Protein AF-A0A8J2WDT4-F1 (afdb_monomer)

Secondary structure (DSSP, 8-state):
-PPP---S----TTTS--SSEEEEEEE-TTS-EEEEEEETT-BHHHHHHHHHHHHTTSTTGGG---GGGEEEEEE-TTS-EEEE--TTSBHHHH--GGGEEEEEEPP-S-HHHHHHHHHHHHHHTS-HHHHHH---HHHHHHHHHHHHHHHHHHHHHHH--HHHHHHHHS-----SSSSPPHHHHTTSBTTB-------TT-----

InterPro domains:
  IPR003113 Phosphatidylinositol 3-kinase, adaptor-binding domain [PF02192] (35-107)
  IPR003113 Phosphatidylinositol 3-kinase, adaptor-binding domain [PS51544] (18-107)
  IPR003113 Phosphatidylinositol 3-kinase, adaptor-binding domain [SM00143] (33-110)
  IPR029071 Ubiquitin-like domain superfamily [SSF54236] (112-202)

pLDDT: mean 85.76, std 13.96, range [36.12, 97.31]

Radius of gyration: 26.82 Å; Cα contacts (8 Å, |Δi|>4): 175; chains: 1; bounding box: 52×43×79 Å

Foldseek 3Di:
DPPDPPDVDCPVQVPPDPDQWDWAWEQEPQRDIDIDIGGQFDFLVNVLVVVLVVLVVDPPSVVDDDSLQKWKWAQAPQRDIDTDPPRRDGCNVGVGVNNYIYIDGDDPPDVVVSVVQVVVCVVVVHRPVVLVPPPDPVSVVVVVVVVVVVVVVVVCVVPDDPVVVVCVVPPDPDDPDPDDDPVVVVVDDVVDDDDDDDDPPPPPDD

Mean predicted aligned error: 10.74 Å

Organism: NCBI:txid151541

Nearest PDB structures (foldseek):
  4l2y-assembly1_A  TM=9.146E-01  e=1.618E-14  Homo sapiens
  5dxh-assembly1_A  TM=8.988E-01  e=3.468E-14  Homo sapiens
  8tgd-assembly2_C  TM=9.017E-01  e=4.764E-14  Homo sapiens
  5sxk-assembly1_A  TM=8.989E-01  e=1.697E-13  Homo sapiens
  3hhm-assembly1_A  TM=8.938E-01  e=4.994E-13  Homo sapiens

Structure (mmCIF, N/CA/C/O backbone):
data_AF-A0A8J2WDT4-F1
#
_entry.id   AF-A0A8J2WDT4-F1
#
loop_
_atom_site.group_PDB
_atom_site.id
_atom_site.type_symbol
_atom_site.label_atom_id
_atom_site.label_alt_id
_atom_site.label_comp_id
_atom_site.label_asym_id
_atom_site.label_entity_id
_atom_site.label_seq_id
_atom_site.pdbx_PDB_ins_code
_atom_site.Cartn_x
_atom_site.Cartn_y
_atom_site.Cartn_z
_atom_site.occupancy
_atom_site.B_iso_or_equiv
_atom_site.auth_seq_id
_atom_site.auth_comp_id
_atom_site.auth_asym_id
_atom_site.auth_atom_id
_atom_site.pdbx_PDB_model_num
ATOM 1 N N . MET A 1 1 ? 14.364 -20.455 -2.447 1.00 39.84 1 MET A N 1
ATOM 2 C CA . MET A 1 1 ? 12.891 -20.441 -2.351 1.00 39.84 1 MET A CA 1
ATOM 3 C C . MET A 1 1 ? 12.563 -20.524 -0.872 1.00 39.84 1 MET A C 1
ATOM 5 O O . MET A 1 1 ? 12.827 -21.558 -0.276 1.00 39.84 1 MET A O 1
ATOM 9 N N . VAL A 1 2 ? 12.176 -19.411 -0.245 1.00 36.94 2 VAL A N 1
ATOM 10 C CA . VAL A 1 2 ? 11.776 -19.430 1.172 1.00 36.94 2 VAL A CA 1
ATOM 11 C C . VAL A 1 2 ? 10.434 -20.165 1.230 1.00 36.94 2 VAL A C 1
ATOM 13 O O . VAL A 1 2 ? 9.550 -19.801 0.452 1.00 36.94 2 VAL A O 1
ATOM 16 N N . PRO A 1 3 ? 10.272 -21.218 2.049 1.00 40.56 3 PRO A N 1
ATOM 17 C CA . PRO A 1 3 ? 8.976 -21.859 2.201 1.00 40.56 3 PRO A CA 1
ATOM 18 C C . PRO A 1 3 ? 8.005 -20.820 2.757 1.00 40.56 3 PRO A C 1
ATOM 20 O O . PRO A 1 3 ? 8.312 -20.172 3.759 1.00 40.56 3 PRO A O 1
ATOM 23 N N . ALA A 1 4 ? 6.854 -20.646 2.106 1.00 46.06 4 ALA A N 1
ATOM 24 C CA . ALA A 1 4 ? 5.758 -19.911 2.718 1.00 46.06 4 ALA A CA 1
ATOM 25 C C . ALA A 1 4 ? 5.468 -20.566 4.082 1.00 46.06 4 ALA A C 1
ATOM 27 O O . ALA A 1 4 ? 5.414 -21.800 4.141 1.00 46.06 4 ALA A O 1
ATOM 28 N N . PRO A 1 5 ? 5.332 -19.797 5.175 1.00 46.16 5 PRO A N 1
ATOM 29 C CA . PRO A 1 5 ? 4.974 -20.366 6.463 1.00 46.16 5 PRO A CA 1
ATOM 30 C C . PRO A 1 5 ? 3.594 -21.010 6.323 1.00 46.16 5 PRO A C 1
ATOM 32 O O . PRO A 1 5 ? 2.571 -20.334 6.261 1.00 46.16 5 PRO A O 1
ATOM 35 N N . SER A 1 6 ? 3.570 -22.337 6.229 1.00 46.81 6 SER A N 1
ATOM 36 C CA . SER A 1 6 ? 2.353 -23.136 6.253 1.00 46.81 6 SER A CA 1
ATOM 37 C C . SER A 1 6 ? 1.843 -23.170 7.690 1.00 46.81 6 SER A C 1
ATOM 39 O O . SER A 1 6 ? 2.061 -24.137 8.419 1.00 46.81 6 SER A O 1
ATOM 41 N N . CYS A 1 7 ? 1.217 -22.074 8.118 1.00 43.75 7 CYS A N 1
ATOM 42 C CA . CYS A 1 7 ? 0.407 -22.062 9.325 1.00 43.75 7 CYS A CA 1
ATOM 43 C C . CYS A 1 7 ? -0.896 -22.824 9.022 1.00 43.75 7 CYS A C 1
ATOM 45 O O . CYS A 1 7 ? -1.640 -22.402 8.139 1.00 43.75 7 CYS A O 1
ATOM 47 N N . PRO A 1 8 ? -1.206 -23.922 9.736 1.00 46.22 8 PRO A N 1
ATOM 48 C CA . PRO A 1 8 ? -2.387 -24.758 9.484 1.00 46.22 8 PRO A CA 1
ATOM 49 C C . PRO A 1 8 ? -3.724 -24.095 9.867 1.00 46.22 8 PRO A C 1
ATOM 51 O O . PRO A 1 8 ? -4.773 -24.715 9.736 1.00 46.22 8 PRO A O 1
ATOM 54 N N . TYR A 1 9 ? -3.697 -22.834 10.301 1.00 46.28 9 TYR A N 1
ATOM 55 C CA . TYR A 1 9 ? -4.874 -22.021 10.583 1.00 46.28 9 TYR A CA 1
ATOM 56 C C . TYR A 1 9 ? -4.687 -20.641 9.955 1.00 46.28 9 TYR A C 1
ATOM 58 O O . TYR A 1 9 ? -4.463 -19.651 10.649 1.00 46.28 9 TYR A O 1
ATOM 66 N N . THR A 1 10 ? -4.768 -20.550 8.629 1.00 52.31 10 THR A N 1
ATOM 67 C CA . THR A 1 10 ? -5.114 -19.274 7.996 1.00 52.31 10 THR A CA 1
ATOM 68 C C . THR A 1 10 ? -6.593 -19.024 8.278 1.00 52.31 10 THR A C 1
ATOM 70 O O . THR A 1 10 ? -7.443 -19.262 7.421 1.00 52.31 10 THR A O 1
ATOM 73 N N . TRP A 1 11 ? -6.926 -18.602 9.504 1.00 54.06 11 TRP A N 1
ATOM 74 C CA . TRP A 1 11 ? -8.145 -17.824 9.705 1.00 54.06 11 TRP A CA 1
ATOM 75 C C . TRP A 1 11 ? -7.908 -16.513 8.968 1.00 54.06 11 TRP A C 1
ATOM 77 O O . TRP A 1 11 ? -7.408 -15.537 9.524 1.00 54.06 11 TRP A O 1
ATOM 87 N N . ASP A 1 12 ? -8.133 -16.542 7.661 1.00 65.25 12 ASP A N 1
ATOM 88 C CA . ASP A 1 12 ? -8.076 -15.347 6.857 1.00 65.25 12 ASP A CA 1
ATOM 89 C C . ASP A 1 12 ? -9.384 -14.617 7.140 1.00 65.25 12 ASP A C 1
ATOM 91 O O . ASP A 1 12 ? -10.436 -14.974 6.613 1.00 65.25 12 ASP A O 1
ATOM 95 N N . TYR A 1 13 ? -9.311 -13.667 8.075 1.00 72.38 13 TYR A N 1
ATOM 96 C CA . TYR A 1 13 ? -10.421 -12.824 8.529 1.00 72.38 13 TYR A CA 1
ATOM 97 C C . TYR A 1 13 ? -11.233 -12.260 7.354 1.00 72.38 13 TYR A C 1
ATOM 99 O O . TYR A 1 13 ? -12.442 -12.091 7.445 1.00 72.38 13 TYR A O 1
ATOM 107 N N . TRP A 1 14 ? -10.548 -12.026 6.236 1.00 79.25 14 TRP A N 1
ATOM 108 C CA . TRP A 1 14 ? -11.104 -11.502 5.003 1.00 79.25 14 TRP A CA 1
ATOM 109 C C . TRP A 1 14 ? -11.712 -12.597 4.107 1.00 79.25 14 TRP A C 1
ATOM 111 O O . TRP A 1 14 ? -12.608 -12.318 3.330 1.00 79.25 14 TRP A O 1
ATOM 121 N N . MET A 1 15 ? -11.295 -13.861 4.197 1.00 72.75 15 MET A N 1
ATOM 122 C CA . MET A 1 15 ? -11.858 -14.948 3.368 1.00 72.75 15 MET A CA 1
ATOM 123 C C . MET A 1 15 ? -12.953 -15.753 4.076 1.00 72.75 15 MET A C 1
ATOM 125 O O . MET A 1 15 ? -13.601 -16.587 3.444 1.00 72.75 15 MET A O 1
ATOM 129 N N . SER A 1 16 ? -13.142 -15.560 5.383 1.00 64.94 16 SER A N 1
ATOM 130 C CA . SER A 1 16 ? -14.102 -16.328 6.182 1.00 64.94 16 SER A CA 1
ATOM 131 C C . SER A 1 16 ? -15.527 -15.769 6.155 1.00 64.94 16 SER A C 1
ATOM 133 O O . SER A 1 16 ? -16.455 -16.467 6.569 1.00 64.94 16 SER A O 1
ATOM 135 N N . THR A 1 17 ? -15.734 -14.557 5.635 1.00 58.94 17 THR A N 1
ATOM 136 C CA . THR A 1 17 ? -17.053 -13.931 5.506 1.00 58.94 17 THR A CA 1
ATOM 137 C C . THR A 1 17 ? -17.569 -14.035 4.063 1.00 58.94 17 THR A C 1
ATOM 139 O O . THR A 1 17 ? -17.004 -13.434 3.155 1.00 58.94 17 THR A O 1
ATOM 142 N N . PRO A 1 18 ? -18.666 -14.773 3.799 1.00 59.03 18 PRO A N 1
ATOM 143 C CA . PRO A 1 18 ? -19.280 -14.843 2.469 1.00 59.03 18 PRO A CA 1
ATOM 144 C C . PRO A 1 18 ? -20.078 -13.575 2.100 1.00 59.03 18 PRO A C 1
ATOM 146 O O . PRO A 1 18 ? -20.831 -13.591 1.129 1.00 59.03 18 PRO A O 1
ATOM 149 N N . SER A 1 19 ? -19.980 -12.505 2.896 1.00 71.25 19 SER A N 1
ATOM 150 C CA . SER A 1 19 ? -20.735 -11.262 2.735 1.00 71.25 19 SER A CA 1
ATOM 151 C C . SER A 1 19 ? -19.894 -10.164 2.096 1.00 71.25 19 SER A C 1
ATOM 153 O O . SER A 1 19 ? -18.747 -9.956 2.484 1.00 71.25 19 SER A O 1
ATOM 155 N N . ASP A 1 20 ? -20.525 -9.351 1.245 1.00 84.50 20 ASP A N 1
ATOM 156 C CA . ASP A 1 20 ? -19.961 -8.111 0.677 1.00 84.50 20 ASP A CA 1
ATOM 157 C C . ASP A 1 20 ? -19.739 -6.995 1.719 1.00 84.50 20 ASP A C 1
ATOM 159 O O . ASP A 1 20 ? -19.444 -5.850 1.365 1.00 84.50 20 ASP A O 1
ATOM 163 N N . TYR A 1 21 ? -19.847 -7.333 3.007 1.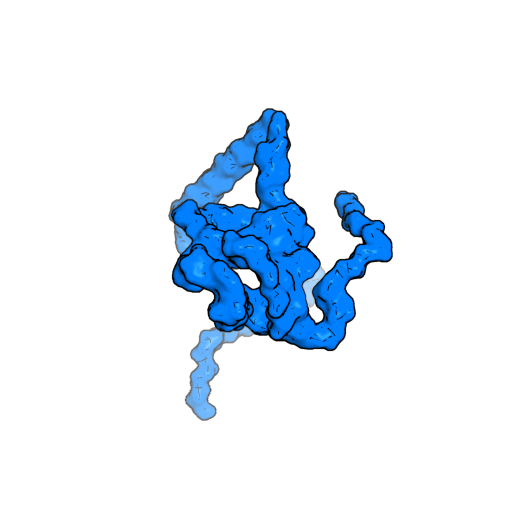00 89.12 21 TYR A N 1
ATOM 164 C CA . TYR A 1 21 ? -19.645 -6.467 4.163 1.00 89.12 21 TYR A CA 1
ATOM 165 C C . TYR A 1 21 ? -18.620 -7.062 5.129 1.00 89.12 21 TYR A C 1
ATOM 167 O O . TYR A 1 21 ? -18.490 -8.285 5.242 1.00 89.12 21 TYR A O 1
ATOM 175 N N . VAL A 1 22 ? -17.922 -6.178 5.836 1.00 90.06 22 VAL A N 1
ATOM 176 C CA . VAL A 1 22 ? -16.934 -6.491 6.866 1.00 90.06 22 VAL A CA 1
ATOM 177 C C . VAL A 1 22 ? -17.161 -5.598 8.083 1.00 90.06 22 VAL A C 1
ATOM 179 O O . VAL A 1 22 ? -17.499 -4.422 7.951 1.00 90.06 22 VAL A O 1
ATOM 182 N N . GLU A 1 23 ? -16.987 -6.163 9.273 1.00 91.69 23 GLU A N 1
ATOM 183 C CA . GLU A 1 23 ? -16.962 -5.398 10.516 1.00 91.69 23 GLU A CA 1
ATOM 184 C C . GLU A 1 23 ? -15.540 -4.873 10.739 1.00 91.69 23 GLU A C 1
ATOM 186 O O . GLU A 1 23 ? -14.577 -5.623 10.660 1.00 91.69 23 GLU A O 1
ATOM 191 N N . LEU A 1 24 ? -15.373 -3.583 10.991 1.00 94.00 24 LEU A N 1
ATOM 192 C CA . LEU A 1 24 ? -14.082 -2.984 11.297 1.00 94.00 24 LEU A CA 1
ATOM 193 C C . LEU A 1 24 ? -14.103 -2.469 12.725 1.00 94.00 24 LEU A C 1
ATOM 195 O O . LEU A 1 24 ? -15.045 -1.796 13.137 1.00 94.00 24 LEU A O 1
ATOM 199 N N . THR A 1 25 ? -13.040 -2.758 13.469 1.00 96.12 25 THR A N 1
ATOM 200 C CA . THR A 1 25 ? -12.800 -2.154 14.780 1.00 96.12 25 THR A CA 1
ATOM 201 C C . THR A 1 25 ? -11.883 -0.955 14.603 1.00 96.12 25 THR A C 1
ATOM 203 O O . THR A 1 25 ? -10.701 -1.108 14.307 1.00 96.12 25 THR A O 1
ATOM 206 N N . CYS A 1 26 ? -12.422 0.239 14.802 1.00 96.75 26 CYS A N 1
ATOM 207 C CA . CYS A 1 26 ? -11.716 1.504 14.677 1.00 96.75 26 CYS A CA 1
ATOM 208 C C . CYS A 1 26 ? -11.304 2.021 16.059 1.00 96.75 26 CYS A C 1
ATOM 210 O O . CYS A 1 26 ? -12.150 2.319 16.901 1.00 96.75 26 CYS A O 1
ATOM 212 N N . LEU A 1 27 ? -10.000 2.137 16.293 1.00 97.12 27 LEU A N 1
ATOM 213 C CA . LEU A 1 27 ? -9.406 2.700 17.501 1.00 97.12 27 LEU A CA 1
ATOM 214 C C . LEU A 1 27 ? -9.273 4.217 17.334 1.00 97.12 27 LEU A C 1
ATOM 216 O O . LEU A 1 27 ? -8.517 4.689 16.485 1.00 97.12 27 LEU A O 1
ATOM 220 N N . MET A 1 28 ? -10.016 4.978 18.133 1.00 96.25 28 MET A N 1
ATOM 221 C CA . MET A 1 28 ? -10.051 6.437 18.082 1.00 96.25 28 MET A CA 1
ATOM 222 C C . MET A 1 28 ? -8.919 7.061 18.921 1.00 96.25 28 MET A C 1
ATOM 224 O O . MET A 1 28 ? -8.503 6.476 19.927 1.00 96.25 28 MET A O 1
ATOM 228 N N . PRO A 1 29 ? -8.473 8.294 18.605 1.00 94.69 29 PRO A N 1
ATOM 229 C CA . PRO A 1 29 ? -7.394 8.976 19.332 1.00 94.69 29 PRO A CA 1
ATOM 230 C C . PRO A 1 29 ? -7.729 9.249 20.805 1.00 94.69 29 PRO A C 1
ATOM 232 O O . PRO A 1 29 ? -6.851 9.309 21.661 1.00 94.69 29 PRO A O 1
ATOM 235 N N . ASN A 1 30 ? -9.018 9.376 21.127 1.00 94.56 30 ASN A N 1
ATOM 236 C CA . ASN A 1 30 ? -9.526 9.582 22.485 1.00 94.56 30 ASN A CA 1
ATOM 237 C C . ASN A 1 30 ? -9.664 8.273 23.295 1.00 94.56 30 ASN A C 1
ATOM 239 O O . ASN A 1 30 ? -10.356 8.255 24.311 1.00 94.56 30 ASN A O 1
ATOM 243 N N . SER A 1 31 ? -9.000 7.188 22.868 1.00 92.31 31 SER A N 1
ATOM 244 C CA . SER A 1 31 ? -8.999 5.863 23.518 1.00 92.31 31 SER A CA 1
ATOM 245 C C . SER A 1 31 ? -10.349 5.131 23.526 1.00 92.31 31 SER A C 1
ATOM 247 O O . SER A 1 31 ? -10.538 4.184 24.290 1.00 92.31 31 SER A O 1
ATOM 249 N N . ILE A 1 32 ? -11.287 5.539 22.670 1.00 94.75 32 ILE A N 1
ATOM 250 C CA . ILE A 1 32 ? -12.542 4.820 22.421 1.00 94.75 32 ILE A CA 1
ATOM 251 C C . ILE A 1 32 ? -12.348 3.903 21.215 1.00 94.75 32 ILE A C 1
ATOM 253 O O . ILE A 1 32 ? -11.689 4.281 20.253 1.00 94.75 32 ILE A O 1
ATOM 257 N N . TYR A 1 33 ? -12.925 2.705 21.238 1.00 94.94 33 TYR A N 1
ATOM 258 C CA . TYR A 1 33 ? -13.031 1.874 20.040 1.00 94.94 33 TYR A CA 1
ATOM 259 C C . TYR A 1 33 ? -14.476 1.869 19.542 1.00 94.94 33 TYR A C 1
ATOM 261 O O . TYR A 1 33 ? -15.414 1.850 20.339 1.00 94.94 33 TYR A O 1
ATOM 269 N N . LEU A 1 34 ? -14.648 1.894 18.225 1.00 96.00 34 LEU A N 1
ATOM 270 C CA . LEU A 1 34 ? -15.942 1.859 17.551 1.00 96.00 34 LEU A CA 1
ATOM 271 C C . LEU A 1 34 ? -15.947 0.710 16.552 1.00 96.00 34 LEU A C 1
ATOM 273 O O . LEU A 1 34 ? -14.957 0.497 15.859 1.00 96.00 34 LEU A O 1
ATOM 277 N N . ALA A 1 35 ? -17.053 -0.021 16.480 1.00 94.56 35 ALA A N 1
ATOM 278 C CA . ALA A 1 35 ? -17.266 -1.027 15.450 1.00 94.56 35 ALA A CA 1
ATOM 279 C C . ALA A 1 35 ? -18.138 -0.431 14.337 1.00 94.56 35 ALA A C 1
ATOM 281 O O . ALA A 1 35 ? -19.198 0.127 14.629 1.00 94.56 35 ALA A O 1
ATOM 282 N N . VAL A 1 36 ? -17.698 -0.545 13.084 1.00 94.44 36 VAL A N 1
ATOM 283 C CA . VAL A 1 36 ? -18.444 -0.121 11.885 1.00 94.44 36 VAL A CA 1
ATOM 284 C C . VAL A 1 36 ? -18.588 -1.293 10.931 1.00 94.44 36 VAL A C 1
ATOM 286 O O . VAL A 1 36 ? -17.649 -2.058 10.750 1.00 94.44 36 VAL A O 1
ATOM 289 N N . THR A 1 37 ? -19.762 -1.466 10.327 1.00 93.56 37 THR A N 1
ATOM 290 C CA . THR A 1 37 ? -19.989 -2.532 9.339 1.00 93.56 37 THR A CA 1
ATOM 291 C C . THR A 1 37 ? -20.103 -1.907 7.963 1.00 93.56 37 THR A C 1
ATOM 293 O O . THR A 1 37 ? -21.101 -1.264 7.657 1.00 93.56 37 THR A O 1
ATOM 296 N N . VAL A 1 38 ? -19.092 -2.117 7.126 1.00 93.50 38 VAL A N 1
ATOM 297 C CA . VAL A 1 38 ? -18.941 -1.413 5.845 1.00 93.50 38 VAL A CA 1
ATOM 298 C C . VAL A 1 38 ? -18.828 -2.394 4.692 1.00 93.50 38 VAL A C 1
ATOM 300 O O . VAL A 1 38 ? -18.485 -3.561 4.888 1.00 93.50 38 VAL A O 1
ATOM 303 N N . SER A 1 39 ? -19.135 -1.942 3.476 1.00 93.12 39 SER A N 1
ATOM 304 C CA . SER A 1 39 ? -18.946 -2.777 2.293 1.00 93.12 39 SER A CA 1
ATOM 305 C C . SER A 1 39 ? -17.458 -2.927 1.974 1.00 93.12 39 SER A C 1
ATOM 307 O O . SER A 1 39 ? -16.648 -2.041 2.236 1.00 93.12 39 SER A O 1
ATOM 309 N N . TRP A 1 40 ? -17.091 -4.034 1.337 1.00 90.31 40 TRP A N 1
ATOM 310 C CA . TRP A 1 40 ? -15.738 -4.252 0.824 1.00 90.31 40 TRP A CA 1
ATOM 311 C C . TRP A 1 40 ? -15.288 -3.191 -0.186 1.00 90.31 40 TRP A C 1
ATOM 313 O O . TRP A 1 40 ? -14.092 -2.903 -0.291 1.00 90.31 40 TRP A O 1
ATOM 323 N N . ASP A 1 41 ? -16.236 -2.633 -0.939 1.00 93.06 41 ASP A N 1
ATOM 324 C CA . ASP A 1 41 ? -15.970 -1.611 -1.949 1.00 93.06 41 ASP A CA 1
ATOM 325 C C . ASP A 1 41 ? -16.090 -0.176 -1.411 1.00 93.06 41 ASP A C 1
ATOM 327 O O . ASP A 1 41 ? -15.811 0.760 -2.162 1.00 93.06 41 ASP A O 1
ATOM 331 N N . SER A 1 42 ? -16.443 0.002 -0.131 1.00 95.12 42 SER A N 1
ATOM 332 C CA . SER A 1 42 ? -16.432 1.308 0.534 1.00 95.12 42 SER A CA 1
ATOM 333 C C . SER A 1 42 ? -15.024 1.900 0.526 1.00 95.12 42 SER A C 1
ATOM 335 O O . SER A 1 42 ? -14.030 1.195 0.751 1.00 95.12 42 SER A O 1
ATOM 337 N N . THR A 1 43 ? -14.939 3.199 0.256 1.00 97.12 43 THR A N 1
ATOM 338 C CA . THR A 1 43 ? -13.683 3.941 0.361 1.00 97.12 43 THR A CA 1
ATOM 339 C C . THR A 1 43 ? -13.373 4.236 1.823 1.00 97.12 43 THR A C 1
ATOM 341 O O . THR A 1 43 ? -14.261 4.239 2.675 1.00 97.12 43 THR A O 1
ATOM 344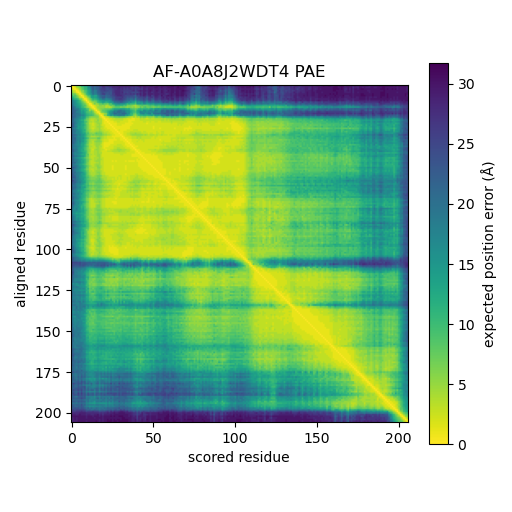 N N . LEU A 1 44 ? -12.106 4.494 2.136 1.00 96.00 44 LEU A N 1
ATOM 345 C CA . LEU A 1 44 ? -11.727 4.936 3.475 1.00 96.00 44 LEU A CA 1
ATOM 346 C C . LEU A 1 44 ? -12.389 6.260 3.851 1.00 96.00 44 LEU A C 1
ATOM 348 O O . LEU A 1 44 ? -12.696 6.444 5.024 1.00 96.00 44 LEU A O 1
ATOM 352 N N . GLN A 1 45 ? -12.660 7.136 2.881 1.00 96.56 45 GLN A N 1
ATOM 353 C CA . GLN A 1 45 ? -13.441 8.346 3.118 1.00 96.56 45 GLN A CA 1
ATOM 354 C C . GLN A 1 45 ? -14.834 8.007 3.673 1.00 96.56 45 GLN A C 1
ATOM 356 O O . GLN A 1 45 ? -15.197 8.516 4.731 1.00 96.56 45 GLN A O 1
ATOM 361 N N . ASP A 1 46 ? -15.563 7.091 3.024 1.00 96.44 46 ASP A N 1
ATOM 362 C CA . ASP A 1 46 ? -16.902 6.672 3.471 1.00 96.44 46 ASP A CA 1
ATOM 363 C C . ASP A 1 46 ? -16.856 6.102 4.901 1.00 96.44 46 ASP A C 1
ATOM 365 O O . ASP A 1 46 ? -17.663 6.458 5.759 1.00 96.44 46 ASP A O 1
ATOM 369 N N . VAL A 1 47 ? -15.860 5.248 5.182 1.00 96.25 47 VAL A N 1
ATOM 370 C CA . VAL A 1 47 ? -15.642 4.660 6.517 1.00 96.25 47 VAL A CA 1
ATOM 371 C C . VAL A 1 47 ? -15.377 5.749 7.558 1.00 96.25 47 VAL A C 1
ATOM 373 O O . VAL A 1 47 ? -15.839 5.654 8.695 1.00 96.25 47 VAL A O 1
ATOM 376 N N . LYS A 1 48 ? -14.614 6.782 7.194 1.00 95.94 48 LYS A N 1
ATOM 377 C CA . LYS A 1 48 ? -14.252 7.888 8.084 1.00 95.94 48 LYS A CA 1
ATOM 378 C C . LYS A 1 48 ? -15.455 8.765 8.410 1.00 95.94 48 LYS A C 1
ATOM 380 O O . LYS A 1 48 ? -15.642 9.112 9.572 1.00 95.94 48 LYS A O 1
ATOM 385 N N . GLU A 1 49 ? -16.278 9.081 7.416 1.00 96.38 49 GLU A N 1
ATOM 386 C CA . GLU A 1 49 ? -17.517 9.840 7.606 1.00 96.38 49 GLU A CA 1
ATOM 387 C C . GLU A 1 49 ? -18.457 9.106 8.578 1.00 96.38 49 GLU A C 1
ATOM 389 O O . GLU A 1 49 ? -18.876 9.680 9.587 1.00 96.38 49 GLU A O 1
ATOM 394 N N . GLU A 1 50 ? -18.679 7.803 8.368 1.00 96.12 50 GLU A N 1
ATOM 395 C CA . GLU A 1 50 ? -19.487 6.973 9.273 1.00 96.12 50 GLU A CA 1
ATOM 396 C C . GLU A 1 50 ? -18.901 6.923 10.695 1.00 96.12 50 GLU A C 1
ATOM 398 O O . GLU A 1 50 ? -19.622 7.013 11.697 1.00 96.12 50 GLU A O 1
ATOM 403 N N . LEU A 1 51 ? -17.575 6.826 10.806 1.00 96.00 51 LEU A N 1
ATOM 404 C CA . LEU A 1 51 ? -16.879 6.793 12.085 1.00 96.00 51 LEU A CA 1
ATOM 405 C C . LEU A 1 51 ? -17.045 8.102 12.870 1.00 96.00 51 LEU A C 1
ATOM 407 O O . LEU A 1 51 ? -17.247 8.056 14.086 1.00 96.00 51 LEU A O 1
ATOM 411 N N . TRP A 1 52 ? -16.996 9.258 12.200 1.00 96.25 52 TRP A N 1
ATOM 412 C CA . TRP A 1 52 ? -17.205 10.563 12.836 1.00 96.25 52 TRP A CA 1
ATOM 413 C C . TRP A 1 52 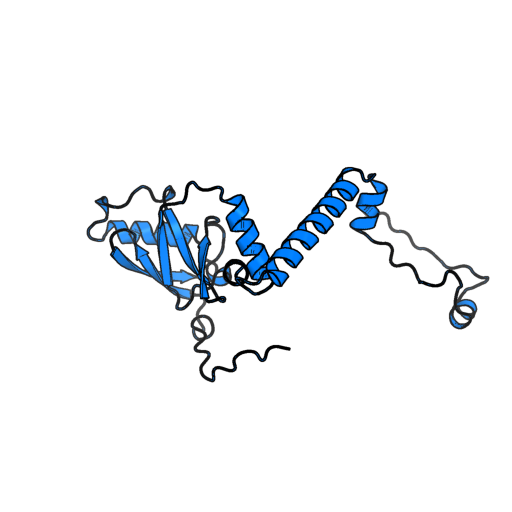? -18.656 10.765 13.283 1.00 96.25 52 TRP A C 1
ATOM 415 O O . TRP A 1 52 ? -18.887 11.255 14.394 1.00 96.25 52 TRP A O 1
ATOM 425 N N . ASP A 1 53 ? -19.624 10.311 12.486 1.00 96.06 53 ASP A N 1
ATOM 426 C CA . ASP A 1 53 ? -21.046 10.325 12.849 1.00 96.06 53 ASP A CA 1
ATO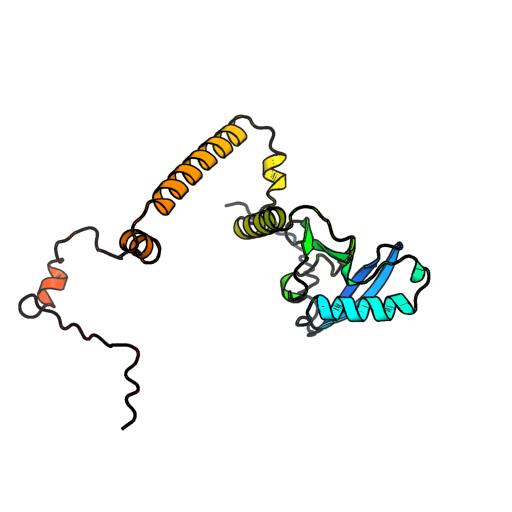M 427 C C . ASP A 1 53 ? -21.348 9.459 14.083 1.00 96.06 53 ASP A C 1
ATOM 429 O O . ASP A 1 53 ? -22.195 9.801 14.920 1.00 96.06 53 ASP A O 1
ATOM 433 N N . LEU A 1 54 ? -20.660 8.321 14.221 1.00 95.38 54 LEU A N 1
ATOM 434 C CA . LEU A 1 54 ? -20.750 7.469 15.406 1.00 95.38 54 LEU A CA 1
ATOM 435 C C . LEU A 1 54 ? -20.021 8.077 16.600 1.00 95.38 54 LEU A C 1
ATOM 437 O O . LEU A 1 54 ? -20.579 8.092 17.698 1.00 95.38 54 LEU A O 1
ATOM 441 N N . ALA A 1 55 ? -18.817 8.614 16.400 1.00 95.38 55 ALA A N 1
ATOM 442 C CA . ALA A 1 55 ? -18.030 9.247 17.452 1.00 95.38 55 ALA A CA 1
ATOM 443 C C . ALA A 1 55 ? -18.765 10.441 18.079 1.00 95.38 55 ALA A C 1
ATOM 445 O O . ALA A 1 55 ? -18.693 10.621 19.293 1.00 95.38 55 ALA A O 1
ATOM 446 N N . GLY A 1 56 ? -19.548 11.195 17.297 1.00 94.75 56 GLY A N 1
ATOM 447 C CA . GLY A 1 56 ? -20.379 12.300 17.792 1.00 94.75 56 GLY A CA 1
ATOM 448 C C . GLY A 1 56 ? -21.424 11.893 18.840 1.00 94.75 56 GLY A C 1
ATOM 449 O O . GLY A 1 56 ? -21.893 12.730 19.609 1.00 94.75 56 GLY A O 1
ATOM 450 N N . LYS A 1 57 ? -21.773 10.602 18.908 1.00 95.31 57 LYS A N 1
ATOM 451 C CA . LYS A 1 57 ? -22.720 10.032 19.884 1.00 95.31 57 LYS A CA 1
ATOM 452 C C . LYS A 1 57 ? -22.019 9.443 21.111 1.00 95.31 57 LYS A C 1
ATOM 454 O O . LYS A 1 57 ? -22.691 8.921 22.000 1.00 95.31 57 LYS A O 1
ATOM 459 N N . GLN A 1 58 ? -20.690 9.488 21.151 1.00 94.88 58 GLN A N 1
ATOM 460 C CA . GLN A 1 58 ? -19.872 8.835 22.166 1.00 94.88 58 GLN A CA 1
ATOM 461 C C . GLN A 1 58 ? -19.274 9.852 23.144 1.00 94.88 58 GLN A C 1
ATOM 463 O O . GLN A 1 58 ? -19.148 11.041 22.831 1.00 94.88 58 GLN A O 1
ATOM 468 N N . PRO A 1 59 ? -18.892 9.409 24.356 1.00 94.50 59 PRO A N 1
ATOM 469 C CA . PRO A 1 59 ? -18.144 10.244 25.286 1.00 94.50 59 PRO A CA 1
ATOM 470 C C . PRO A 1 59 ? -16.853 10.781 24.656 1.00 94.50 59 PRO A C 1
ATOM 472 O O . PRO A 1 59 ? -16.340 10.229 23.690 1.00 94.50 59 PRO A O 1
ATOM 475 N N . LEU A 1 60 ? -16.294 11.851 25.226 1.00 93.44 60 LEU A N 1
ATOM 476 C CA . LEU A 1 60 ? -14.982 12.389 24.829 1.00 93.44 60 LEU A CA 1
ATOM 477 C C . LEU A 1 60 ? -14.871 12.817 23.349 1.00 93.44 60 LEU A C 1
ATOM 479 O O . LEU A 1 60 ? -13.760 13.027 22.864 1.00 93.44 60 LEU A O 1
ATOM 483 N N . PHE A 1 61 ? -15.987 12.995 22.632 1.00 94.06 61 PHE A N 1
ATOM 484 C CA . PHE A 1 61 ? -15.971 13.500 21.254 1.00 94.06 61 PHE A CA 1
ATOM 485 C C . PHE A 1 61 ? -15.323 14.885 21.151 1.00 94.06 61 PHE A C 1
ATOM 487 O O . PHE A 1 61 ? -14.538 15.134 20.247 1.00 94.06 61 PHE A O 1
ATOM 494 N N . GLY A 1 62 ? -15.564 15.762 22.133 1.00 93.38 62 GLY A N 1
ATOM 495 C CA . GLY A 1 62 ? -14.963 17.100 22.181 1.00 93.38 62 GLY A CA 1
ATOM 496 C C . GLY A 1 62 ? -13.435 17.128 22.346 1.00 93.38 62 GLY A C 1
ATOM 497 O O . GLY A 1 62 ? -12.860 18.210 22.327 1.00 93.38 62 GLY A O 1
ATOM 498 N N . MET A 1 63 ? -12.781 15.973 22.529 1.00 93.50 63 MET A N 1
ATOM 499 C CA . MET A 1 63 ? -11.317 15.853 22.506 1.00 93.50 63 MET A CA 1
ATOM 500 C C . MET A 1 63 ? -10.758 15.605 21.098 1.00 93.50 63 MET A C 1
ATOM 502 O O . MET A 1 63 ? -9.546 15.671 20.920 1.00 93.50 63 MET A O 1
ATOM 506 N N . LEU A 1 64 ? -11.608 15.287 20.117 1.00 94.00 64 LEU A N 1
ATOM 507 C CA . LEU A 1 64 ? -11.196 15.069 18.735 1.00 94.00 64 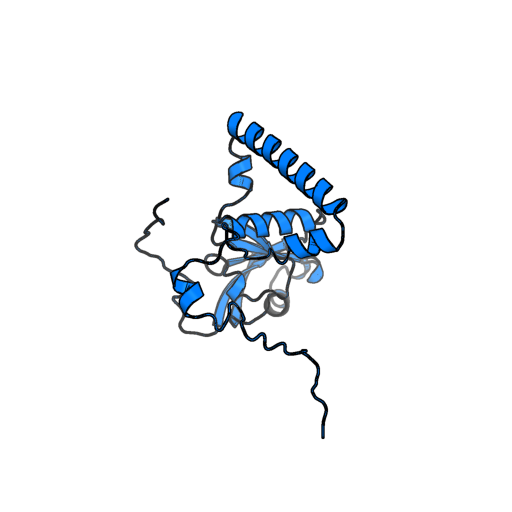LEU A CA 1
ATOM 508 C C . LEU A 1 64 ? -11.083 16.407 17.993 1.00 94.00 64 LEU A C 1
ATOM 510 O O . LEU A 1 64 ? -11.905 17.308 18.168 1.00 94.00 64 LEU A O 1
ATOM 514 N N . HIS A 1 65 ? -10.071 16.520 17.138 1.00 92.81 65 HIS A N 1
ATOM 515 C CA . HIS A 1 65 ? -9.929 17.600 16.167 1.00 92.81 65 HIS A CA 1
ATOM 516 C C . HIS A 1 65 ? -10.834 17.373 14.942 1.00 92.81 65 HIS A C 1
ATOM 518 O O . HIS A 1 65 ? -11.615 16.419 14.878 1.00 92.81 65 HIS A O 1
ATOM 524 N N . GLU A 1 66 ? -10.741 18.261 13.950 1.00 93.12 66 GLU A N 1
ATOM 525 C CA . GLU A 1 66 ? -11.443 18.076 12.679 1.00 93.12 66 GLU A CA 1
ATOM 526 C C . GLU A 1 66 ? -11.051 16.756 12.003 1.00 93.12 66 GLU A C 1
ATOM 528 O O . GLU A 1 66 ? -9.896 16.332 12.050 1.00 93.12 66 GLU A O 1
ATOM 533 N N . MET A 1 67 ? -12.011 16.133 11.313 1.00 93.38 67 MET A N 1
ATOM 534 C CA . MET A 1 67 ? -11.822 14.858 10.611 1.00 93.38 67 MET A CA 1
ATOM 535 C C . MET A 1 67 ? -10.638 14.874 9.636 1.00 93.38 67 MET A C 1
ATOM 537 O O . MET A 1 67 ? -9.916 13.887 9.510 1.00 93.38 67 MET A O 1
ATOM 541 N N . SER A 1 68 ? -10.406 16.004 8.972 1.00 91.38 68 SER A N 1
ATOM 542 C CA . SER A 1 68 ? -9.310 16.224 8.020 1.00 91.38 68 SER A CA 1
ATOM 543 C C . SER A 1 68 ? -7.910 16.147 8.648 1.00 91.38 68 SER A C 1
ATOM 545 O O . SER A 1 68 ? -6.933 15.909 7.935 1.00 91.38 68 SER A O 1
ATOM 547 N N . GLY A 1 69 ? -7.805 16.334 9.969 1.00 91.56 69 GLY A N 1
ATOM 548 C CA . GLY A 1 69 ? -6.552 16.309 10.724 1.00 91.56 69 GLY A CA 1
ATOM 549 C C . GLY A 1 69 ? -6.048 14.909 11.074 1.00 91.56 69 GLY A C 1
ATOM 550 O O . GLY A 1 69 ? -4.973 14.782 11.657 1.00 91.56 69 GLY A O 1
ATOM 551 N N . TYR A 1 70 ? -6.794 13.863 10.722 1.00 94.44 70 TYR A N 1
ATOM 552 C CA . TYR A 1 70 ? -6.456 12.481 11.046 1.00 94.44 70 TYR A CA 1
ATOM 553 C C . TYR A 1 70 ? -6.262 11.622 9.800 1.00 94.44 70 TYR A C 1
ATOM 555 O O . TYR A 1 70 ? -6.802 11.929 8.740 1.00 94.44 70 TYR A O 1
ATOM 563 N N . VAL A 1 71 ? -5.552 10.508 9.940 1.00 94.00 71 VAL A N 1
ATOM 564 C CA . VAL A 1 71 ? -5.386 9.473 8.909 1.00 94.00 71 VAL A CA 1
ATOM 565 C C . VAL A 1 71 ? -5.593 8.086 9.510 1.00 94.00 71 VAL A C 1
ATOM 567 O O . VAL A 1 71 ? -5.545 7.908 10.732 1.00 94.00 71 VAL A O 1
ATOM 570 N N . PHE A 1 72 ? -5.830 7.098 8.649 1.00 95.44 72 PHE A N 1
ATOM 571 C CA . PHE A 1 72 ? -5.885 5.703 9.069 1.00 95.44 72 PHE A CA 1
ATOM 572 C C . PHE A 1 72 ? -4.478 5.116 9.172 1.00 95.44 72 PHE A C 1
ATOM 574 O O . PHE A 1 72 ? -3.652 5.288 8.279 1.00 95.44 72 PHE A O 1
ATOM 581 N N . GLN A 1 73 ? -4.241 4.347 10.225 1.00 94.88 73 GLN A N 1
ATOM 582 C CA . GLN A 1 73 ? -3.105 3.455 10.380 1.00 94.88 73 GLN A CA 1
ATOM 583 C C . GLN A 1 73 ? -3.616 2.039 10.644 1.00 94.88 73 GLN A C 1
ATOM 585 O O . GLN A 1 73 ? -4.585 1.839 11.375 1.00 94.88 73 GLN A O 1
ATOM 590 N N . PHE A 1 74 ? -2.964 1.036 10.071 1.00 94.50 74 PHE A N 1
ATOM 591 C CA . PHE A 1 74 ? -3.270 -0.364 10.350 1.00 94.50 74 PHE A CA 1
ATOM 592 C C . PHE A 1 74 ? -2.037 -1.244 10.238 1.00 94.50 74 PHE A C 1
ATOM 594 O O . PHE A 1 74 ? -1.004 -0.838 9.716 1.00 94.50 74 PHE A O 1
ATOM 601 N N . ILE A 1 75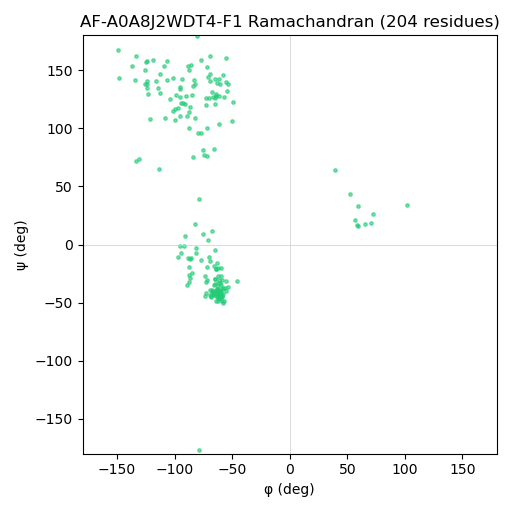 ? -2.149 -2.478 10.721 1.00 92.00 75 ILE A N 1
ATOM 602 C CA . ILE A 1 75 ? -1.121 -3.492 10.503 1.00 92.00 75 ILE A CA 1
ATOM 603 C C . ILE A 1 75 ? -1.400 -4.180 9.170 1.00 92.00 75 ILE A C 1
ATOM 605 O O . ILE A 1 75 ? -2.460 -4.785 8.994 1.00 92.00 75 ILE A O 1
ATOM 609 N N . ASN A 1 76 ? -0.463 -4.069 8.230 1.00 88.44 76 ASN A N 1
ATOM 610 C CA . ASN A 1 76 ? -0.583 -4.665 6.902 1.00 88.44 76 ASN A CA 1
ATOM 611 C C . ASN A 1 76 ? -0.237 -6.169 6.898 1.00 88.44 76 ASN A C 1
ATOM 613 O O . ASN A 1 76 ? 0.150 -6.755 7.912 1.00 88.44 76 ASN A O 1
ATOM 617 N N . SER A 1 77 ? -0.334 -6.806 5.727 1.00 84.19 77 SER A N 1
ATOM 618 C CA . SER A 1 77 ? -0.017 -8.232 5.537 1.00 84.19 77 SER A CA 1
ATOM 619 C C . SER A 1 77 ? 1.452 -8.598 5.805 1.00 84.19 77 SER A C 1
ATOM 621 O O . SER A 1 77 ? 1.761 -9.774 5.991 1.00 84.19 77 SER A O 1
ATOM 623 N N . LEU A 1 78 ? 2.349 -7.607 5.864 1.00 84.06 78 LEU A N 1
ATOM 624 C CA . LEU A 1 78 ? 3.760 -7.768 6.226 1.00 84.06 78 LEU A CA 1
ATOM 625 C C . LEU A 1 78 ? 4.007 -7.589 7.736 1.00 84.06 78 LEU A C 1
ATOM 627 O O . LEU A 1 78 ? 5.159 -7.571 8.162 1.00 84.06 78 LEU A O 1
ATOM 631 N N . ALA A 1 79 ? 2.950 -7.465 8.548 1.00 85.81 79 ALA A N 1
ATOM 632 C CA . ALA A 1 79 ? 3.017 -7.214 9.989 1.00 85.81 79 ALA A CA 1
ATOM 633 C C . ALA A 1 79 ? 3.739 -5.901 10.362 1.00 85.81 79 ALA A C 1
ATOM 635 O O . ALA A 1 79 ? 4.385 -5.804 11.409 1.00 85.81 79 ALA A O 1
ATOM 636 N N . VAL A 1 80 ? 3.620 -4.880 9.509 1.00 85.75 80 VAL A N 1
ATOM 637 C CA . VAL A 1 80 ? 4.181 -3.539 9.721 1.00 85.75 80 VAL A CA 1
ATOM 638 C C . VAL A 1 80 ? 3.035 -2.523 9.826 1.00 85.75 80 VAL A C 1
ATOM 640 O O . VAL A 1 80 ? 2.057 -2.655 9.085 1.00 85.75 80 VAL A O 1
ATOM 643 N N . PRO A 1 81 ? 3.120 -1.522 10.726 1.00 89.31 81 PRO A N 1
ATOM 644 C CA . PRO A 1 81 ? 2.180 -0.408 10.729 1.00 89.31 81 PRO A CA 1
ATOM 645 C C . PRO A 1 81 ? 2.323 0.411 9.443 1.00 89.31 81 PRO A C 1
ATOM 647 O O . PRO A 1 81 ? 3.416 0.860 9.096 1.00 89.31 81 PRO A O 1
ATOM 650 N N . GLU A 1 82 ? 1.213 0.592 8.744 1.00 89.69 82 GLU A N 1
ATOM 651 C CA . GLU A 1 82 ? 1.112 1.350 7.505 1.00 89.69 82 GLU A CA 1
ATOM 652 C C . GLU A 1 82 ? 0.068 2.450 7.673 1.00 89.69 82 GLU A C 1
ATOM 654 O O . GLU A 1 82 ? -1.046 2.198 8.133 1.00 89.69 82 GLU A O 1
ATOM 659 N N . GLU A 1 83 ? 0.453 3.671 7.312 1.00 91.50 83 GLU A N 1
ATOM 660 C CA . GLU A 1 83 ? -0.420 4.841 7.300 1.00 91.50 83 GLU A CA 1
ATOM 661 C C . GLU A 1 83 ? -0.977 5.041 5.894 1.00 91.50 83 GLU A C 1
ATOM 663 O O . GLU A 1 83 ? -0.246 4.947 4.902 1.00 91.50 83 GLU A O 1
ATOM 668 N N . VAL A 1 84 ? -2.275 5.319 5.803 1.00 90.25 84 VAL A N 1
ATOM 669 C CA . VAL A 1 84 ? -2.962 5.560 4.538 1.00 90.25 84 VAL A CA 1
ATOM 670 C C . VAL A 1 84 ? -3.591 6.941 4.546 1.00 90.25 84 VAL A C 1
ATOM 672 O O . VAL A 1 84 ? -4.595 7.194 5.207 1.00 90.25 84 VAL A O 1
ATOM 675 N N . ASP A 1 85 ? -2.962 7.810 3.759 1.00 87.25 85 ASP A N 1
ATOM 676 C CA . ASP A 1 85 ? -3.393 9.184 3.501 1.00 87.25 85 ASP A CA 1
ATOM 677 C C . ASP A 1 85 ? -4.375 9.279 2.318 1.00 87.25 85 ASP A C 1
ATOM 679 O O . ASP A 1 85 ? -5.201 10.184 2.258 1.00 87.25 85 ASP A O 1
ATOM 683 N N . ASP A 1 86 ? -4.302 8.332 1.374 1.00 88.69 86 ASP A N 1
ATOM 684 C CA . ASP A 1 86 ? -5.222 8.264 0.234 1.00 88.69 86 ASP A CA 1
ATOM 685 C C . ASP A 1 86 ? -6.556 7.637 0.649 1.00 88.69 86 ASP A C 1
ATOM 687 O O . ASP A 1 86 ? -6.720 6.413 0.667 1.00 88.69 86 ASP A O 1
ATOM 691 N N . GLU A 1 87 ? -7.518 8.500 0.965 1.00 91.31 87 GLU A N 1
ATOM 692 C CA . GLU A 1 87 ? -8.857 8.107 1.406 1.00 91.31 87 GLU A CA 1
ATOM 693 C C . GLU A 1 87 ? -9.712 7.471 0.291 1.00 91.31 87 GLU A C 1
ATOM 695 O O . GLU A 1 87 ? -10.736 6.858 0.587 1.00 91.31 87 GLU A O 1
ATOM 700 N N . ASN A 1 88 ? -9.278 7.525 -0.978 1.00 93.88 88 ASN A N 1
ATOM 701 C CA . ASN A 1 88 ? -9.975 6.861 -2.089 1.00 93.88 88 ASN A CA 1
ATOM 702 C C . ASN A 1 88 ? -9.721 5.348 -2.135 1.00 93.88 88 ASN A C 1
ATOM 704 O O . ASN A 1 88 ? -10.400 4.630 -2.878 1.00 93.88 88 ASN A O 1
ATOM 708 N N . LYS A 1 89 ? -8.730 4.848 -1.385 1.00 93.88 89 LYS A N 1
ATOM 709 C CA . LYS A 1 89 ? -8.475 3.408 -1.295 1.00 93.88 89 LYS A CA 1
ATOM 710 C C . LYS A 1 89 ? -9.685 2.698 -0.704 1.00 93.88 89 LYS A C 1
ATOM 712 O O . LYS A 1 89 ? -10.327 3.199 0.218 1.00 93.88 89 LYS A O 1
ATOM 717 N N . ARG A 1 90 ? -9.976 1.504 -1.218 1.00 95.12 90 ARG A N 1
ATOM 718 C CA . ARG A 1 90 ? -11.077 0.680 -0.716 1.00 95.12 90 ARG A CA 1
ATOM 719 C C . ARG A 1 90 ? -10.617 -0.208 0.425 1.00 95.12 90 ARG A C 1
ATOM 721 O O . ARG A 1 90 ? -9.462 -0.639 0.472 1.00 95.12 90 ARG A O 1
ATOM 728 N N . VAL A 1 91 ? -11.555 -0.578 1.290 1.00 93.12 91 VAL A N 1
ATOM 729 C CA . VAL A 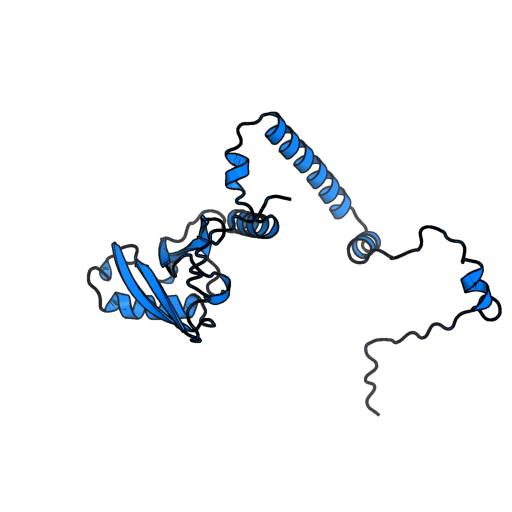1 91 ? -11.304 -1.502 2.408 1.00 93.12 91 VAL A CA 1
ATOM 730 C C . VAL A 1 91 ? -10.716 -2.833 1.914 1.00 93.12 91 VAL A C 1
ATOM 732 O O . VAL A 1 91 ? -9.754 -3.349 2.490 1.00 93.12 91 VAL A O 1
ATOM 735 N N . ARG A 1 92 ? -11.213 -3.356 0.784 1.00 90.25 92 ARG A N 1
ATOM 736 C CA . ARG A 1 92 ? -10.709 -4.598 0.169 1.00 90.25 92 ARG A CA 1
ATOM 737 C C . ARG A 1 92 ? -9.264 -4.551 -0.322 1.00 90.25 92 ARG A C 1
ATOM 739 O O . ARG A 1 92 ? -8.693 -5.623 -0.550 1.00 90.25 92 ARG A O 1
ATOM 746 N N . ASP A 1 93 ? -8.721 -3.358 -0.557 1.00 90.62 93 ASP A N 1
ATOM 747 C CA . ASP A 1 93 ? -7.368 -3.169 -1.083 1.00 90.62 93 ASP A CA 1
ATOM 748 C C . ASP A 1 93 ? -6.347 -3.128 0.055 1.00 90.62 93 ASP A C 1
ATOM 750 O O . ASP A 1 93 ? -5.226 -3.604 -0.105 1.00 90.62 93 ASP A O 1
ATOM 754 N N . ILE A 1 94 ? -6.747 -2.604 1.218 1.00 90.69 94 ILE A N 1
ATOM 755 C CA . ILE A 1 94 ? -5.869 -2.478 2.385 1.00 90.69 94 ILE A CA 1
ATOM 756 C C . ILE A 1 94 ? -5.892 -3.707 3.304 1.00 90.69 94 ILE A C 1
ATOM 758 O O . ILE A 1 94 ? -4.854 -4.060 3.857 1.00 90.69 94 ILE A O 1
ATOM 762 N N . ARG A 1 95 ? -7.053 -4.368 3.451 1.00 90.38 95 ARG A N 1
ATOM 763 C CA . ARG A 1 95 ? -7.273 -5.571 4.281 1.00 90.38 95 ARG A CA 1
ATOM 764 C C . ARG A 1 95 ? -6.524 -5.543 5.623 1.00 90.38 95 ARG A C 1
ATOM 766 O O . ARG A 1 95 ? -5.640 -6.379 5.844 1.00 90.38 95 ARG A O 1
ATOM 773 N N . PRO A 1 96 ? -6.849 -4.598 6.524 1.00 91.00 96 PRO A N 1
ATOM 774 C CA . PRO A 1 96 ? -6.186 -4.495 7.814 1.00 91.00 96 PRO A CA 1
ATOM 775 C C . PRO A 1 96 ? -6.220 -5.826 8.565 1.00 91.00 96 PRO A C 1
ATOM 777 O O . PRO A 1 96 ? -7.229 -6.537 8.573 1.00 91.00 96 PRO A O 1
ATOM 780 N N . VAL A 1 97 ? -5.110 -6.191 9.201 1.00 88.88 97 VAL A N 1
ATOM 781 C CA . VAL A 1 97 ? -5.038 -7.427 9.984 1.00 88.88 97 VAL A CA 1
ATOM 782 C C . VAL A 1 97 ? -6.124 -7.406 11.071 1.00 88.88 97 VAL A C 1
ATOM 784 O O . VAL A 1 97 ? -6.258 -6.437 11.815 1.00 88.88 97 VAL A O 1
ATOM 787 N N . PHE A 1 98 ? -6.935 -8.470 11.119 1.00 87.94 98 PHE A N 1
ATOM 788 C CA . PHE A 1 98 ? -8.115 -8.616 11.991 1.00 87.94 98 PHE A CA 1
ATOM 789 C C . PHE A 1 98 ? -9.215 -7.547 11.836 1.00 87.94 98 PHE A C 1
ATOM 791 O O . PHE A 1 98 ? -10.043 -7.413 12.732 1.00 87.94 98 PHE A O 1
ATOM 798 N N . GLY A 1 99 ? -9.238 -6.779 10.741 1.00 90.81 99 GLY A N 1
ATOM 799 C CA . GLY A 1 99 ? -10.229 -5.709 10.569 1.00 90.81 99 GLY A CA 1
ATOM 800 C C . GLY A 1 99 ? -10.004 -4.518 11.506 1.00 90.81 99 GLY A C 1
ATOM 801 O O . GLY A 1 99 ? -10.928 -3.745 11.744 1.00 90.81 99 GLY A O 1
ATOM 802 N N . VAL A 1 100 ? -8.800 -4.369 12.069 1.00 94.19 100 VAL A N 1
ATOM 803 C CA . VAL A 1 100 ? -8.493 -3.298 13.025 1.00 94.19 100 VAL A CA 1
ATOM 804 C C . VAL A 1 100 ? -7.876 -2.102 12.309 1.00 94.19 100 VAL A C 1
ATOM 806 O O . VAL A 1 100 ? -6.819 -2.207 11.686 1.00 94.19 100 VAL A O 1
ATOM 809 N N . LEU A 1 101 ? -8.523 -0.951 12.449 1.00 95.69 101 LEU A N 1
ATOM 810 C CA . LEU A 1 101 ? -8.043 0.347 11.996 1.00 95.69 101 LEU A CA 1
ATOM 811 C C . LEU A 1 101 ? -7.753 1.229 13.206 1.00 95.69 101 LEU A C 1
ATOM 813 O O . LEU A 1 101 ? -8.441 1.157 14.219 1.00 95.69 101 LEU A O 1
ATOM 817 N N . MET A 1 102 ? -6.758 2.095 13.101 1.00 96.50 102 MET A N 1
ATOM 818 C CA . MET A 1 102 ? -6.445 3.096 14.109 1.00 96.50 102 MET A CA 1
ATOM 819 C C . MET A 1 102 ? -6.456 4.475 13.471 1.00 96.50 102 MET A C 1
ATOM 821 O O . MET A 1 102 ? -5.909 4.673 12.392 1.00 96.50 102 MET A O 1
ATOM 825 N N . ILE A 1 103 ? -7.090 5.427 14.138 1.00 96.12 103 ILE A N 1
ATOM 826 C CA . ILE A 1 103 ? -7.096 6.826 13.738 1.00 96.12 103 ILE A CA 1
ATOM 827 C C . ILE A 1 103 ? -5.942 7.515 14.456 1.00 96.12 103 ILE A C 1
ATOM 829 O O . ILE A 1 103 ? -5.879 7.511 15.686 1.00 96.12 103 ILE A O 1
ATOM 833 N N . ILE A 1 104 ? -5.038 8.113 13.687 1.00 94.75 104 ILE A N 1
ATOM 834 C CA . ILE A 1 104 ? -3.886 8.855 14.204 1.00 94.75 104 ILE A CA 1
ATOM 835 C C . ILE A 1 104 ? -3.869 10.267 13.631 1.00 94.75 104 ILE A C 1
ATOM 837 O O . ILE A 1 104 ? -4.468 10.524 12.585 1.00 94.75 104 ILE A O 1
ATOM 841 N N . GLU A 1 105 ? -3.203 11.195 14.313 1.00 92.19 105 GLU A N 1
ATOM 842 C CA . GLU A 1 105 ? -2.990 12.538 13.773 1.00 92.19 105 GLU A CA 1
ATOM 843 C C . GLU A 1 105 ? -2.146 12.470 12.502 1.00 92.19 105 GLU A C 1
ATOM 845 O O . GLU A 1 105 ? -1.181 11.708 12.408 1.00 92.19 105 GLU A O 1
ATOM 850 N N . ARG A 1 106 ? -2.525 13.273 11.512 1.00 87.88 106 ARG A N 1
ATOM 851 C CA . ARG A 1 106 ? -1.828 13.340 10.234 1.00 87.88 106 ARG A CA 1
ATOM 852 C C . ARG A 1 106 ? -0.421 13.894 10.442 1.00 87.88 106 ARG A C 1
ATOM 854 O O . ARG A 1 106 ? -0.256 15.021 10.908 1.00 87.88 106 ARG A O 1
ATOM 861 N N . SER A 1 107 ? 0.591 13.113 10.069 1.00 79.88 107 SER A N 1
ATOM 862 C CA . SER A 1 107 ? 1.982 13.565 10.115 1.00 79.88 107 SER A CA 1
ATOM 863 C C . SER A 1 107 ? 2.222 14.726 9.139 1.00 79.88 107 SER A C 1
ATOM 865 O O . SER A 1 107 ? 1.690 14.750 8.030 1.00 79.88 107 SER A O 1
ATOM 867 N N . ILE A 1 108 ? 3.047 15.692 9.557 1.00 69.44 108 ILE A N 1
ATOM 868 C CA . ILE A 1 108 ? 3.509 16.822 8.728 1.00 69.44 108 ILE A CA 1
ATOM 869 C C . ILE A 1 108 ? 4.768 16.424 7.926 1.00 69.44 108 ILE A C 1
ATOM 871 O O . ILE A 1 108 ? 5.185 17.137 7.010 1.00 69.44 108 ILE A O 1
ATOM 875 N N . GLU A 1 109 ? 5.397 15.289 8.252 1.00 63.38 109 GLU A N 1
ATOM 876 C CA . GLU A 1 109 ? 6.602 14.821 7.565 1.00 63.38 109 GLU A CA 1
ATOM 877 C C . GLU A 1 109 ? 6.290 14.373 6.130 1.00 63.38 109 GLU A C 1
ATOM 879 O O . GLU A 1 109 ? 5.240 13.803 5.846 1.00 63.38 109 GLU A O 1
ATOM 884 N N . GLY A 1 110 ? 7.204 14.693 5.207 1.00 59.62 110 GLY A N 1
ATOM 885 C CA . GLY A 1 110 ? 6.984 14.646 3.761 1.00 59.62 110 GLY A CA 1
ATOM 886 C C . GLY A 1 110 ? 6.389 13.315 3.271 1.00 59.62 110 GLY A C 1
ATOM 887 O O . GLY A 1 110 ? 7.139 12.345 3.132 1.00 59.62 110 GLY A O 1
ATOM 888 N N . PRO A 1 111 ? 5.094 13.268 2.894 1.00 63.53 111 PRO A N 1
ATOM 889 C CA . PRO A 1 111 ? 4.387 12.015 2.603 1.00 63.53 111 PRO A CA 1
ATOM 890 C C . PRO A 1 111 ? 4.989 11.242 1.420 1.00 63.53 111 PRO A C 1
ATOM 892 O O . PRO A 1 111 ? 4.799 10.034 1.292 1.00 63.53 111 PRO A O 1
ATOM 895 N N . GLY A 1 112 ? 5.753 11.919 0.555 1.00 72.94 112 GLY A N 1
ATOM 896 C CA . GLY A 1 112 ? 6.330 11.337 -0.654 1.00 72.94 112 GLY A CA 1
ATOM 897 C C . GLY A 1 112 ? 7.362 10.232 -0.408 1.00 72.94 112 GLY A C 1
ATOM 898 O O . GLY A 1 112 ? 7.335 9.224 -1.113 1.00 72.94 112 GLY A O 1
ATOM 899 N N . GLU A 1 113 ? 8.259 10.384 0.573 1.00 78.12 113 GLU A N 1
ATOM 900 C CA . GLU A 1 113 ? 9.285 9.361 0.838 1.00 78.12 113 GLU A CA 1
ATOM 901 C C . GLU A 1 113 ? 8.668 8.122 1.493 1.00 78.12 113 GLU A C 1
ATOM 903 O O . GLU A 1 113 ? 8.961 6.992 1.097 1.00 78.12 113 GLU A O 1
ATOM 908 N N . GLN A 1 114 ? 7.753 8.327 2.441 1.00 79.56 114 GLN A N 1
ATOM 909 C CA . GLN A 1 114 ? 7.070 7.241 3.135 1.00 79.56 114 GLN A CA 1
ATOM 910 C C . GLN A 1 114 ? 6.171 6.440 2.182 1.00 79.56 114 GLN A C 1
ATOM 912 O O . GLN A 1 114 ? 6.255 5.214 2.165 1.00 79.56 114 GLN A O 1
ATOM 917 N N . LEU A 1 115 ? 5.411 7.107 1.302 1.00 82.81 115 LEU A N 1
ATOM 918 C CA . LEU A 1 115 ? 4.629 6.445 0.247 1.00 82.81 115 LEU A CA 1
ATOM 919 C C . LEU A 1 115 ? 5.507 5.623 -0.700 1.00 82.81 115 LEU A C 1
ATOM 921 O O . LEU A 1 115 ? 5.181 4.475 -1.012 1.00 82.81 115 LEU A O 1
ATOM 925 N N . LEU A 1 116 ? 6.635 6.184 -1.146 1.00 87.19 116 LEU A N 1
ATOM 926 C CA . LEU A 1 116 ? 7.567 5.468 -2.014 1.00 87.19 116 LEU A CA 1
ATOM 927 C C . LEU A 1 116 ? 8.125 4.221 -1.314 1.00 87.19 116 LEU A C 1
ATOM 929 O O . LEU A 1 116 ? 8.156 3.144 -1.910 1.00 87.19 116 LEU A O 1
ATOM 933 N N . ASN A 1 117 ? 8.515 4.348 -0.047 1.00 88.00 117 ASN A N 1
ATOM 934 C CA . ASN A 1 117 ? 9.023 3.243 0.761 1.00 88.00 117 ASN A CA 1
ATOM 935 C C . ASN A 1 117 ? 7.975 2.139 0.962 1.00 88.00 117 ASN A C 1
ATOM 937 O O . ASN A 1 117 ? 8.312 0.953 0.871 1.00 88.00 117 ASN A O 1
ATOM 941 N N . THR A 1 118 ? 6.708 2.503 1.163 1.00 86.12 118 THR A N 1
ATOM 942 C CA . THR A 1 118 ? 5.587 1.555 1.224 1.00 86.12 118 THR A CA 1
ATOM 943 C C . THR A 1 118 ? 5.413 0.816 -0.102 1.00 86.12 118 THR A C 1
ATOM 945 O O . THR A 1 118 ? 5.398 -0.414 -0.118 1.00 86.12 118 THR A O 1
ATOM 948 N N . HIS A 1 119 ? 5.389 1.529 -1.234 1.00 88.88 119 HIS A N 1
ATOM 949 C CA . HIS A 1 119 ? 5.270 0.906 -2.558 1.00 88.88 119 HIS A CA 1
ATOM 950 C C . HIS A 1 119 ? 6.435 -0.044 -2.865 1.00 88.88 119 HIS A C 1
ATOM 952 O O . HIS A 1 119 ? 6.221 -1.146 -3.370 1.00 88.88 119 HIS A O 1
ATOM 958 N N . ILE A 1 120 ? 7.669 0.348 -2.532 1.00 91.31 120 ILE A N 1
ATOM 959 C CA . ILE A 1 120 ? 8.841 -0.525 -2.674 1.00 91.31 120 ILE A CA 1
ATOM 960 C C . ILE A 1 120 ? 8.691 -1.766 -1.783 1.00 91.31 120 ILE A C 1
ATOM 962 O O . ILE A 1 120 ? 8.958 -2.878 -2.241 1.00 91.31 120 ILE A O 1
ATOM 966 N N . SER A 1 121 ? 8.237 -1.596 -0.536 1.00 89.38 121 SER A N 1
ATOM 967 C CA . SER A 1 121 ? 8.047 -2.707 0.405 1.00 89.38 121 SER A CA 1
ATOM 968 C C . SER A 1 121 ? 7.031 -3.723 -0.114 1.00 89.38 121 SER A C 1
ATOM 970 O O . SER A 1 121 ? 7.291 -4.925 -0.073 1.00 89.38 121 SER A O 1
ATOM 972 N N . HIS A 1 122 ? 5.905 -3.255 -0.663 1.00 87.75 122 HIS A N 1
ATOM 973 C CA . HIS A 1 122 ? 4.896 -4.116 -1.287 1.00 87.75 122 HIS A CA 1
ATOM 974 C C . HIS A 1 122 ? 5.443 -4.835 -2.526 1.00 87.75 122 HIS A C 1
ATOM 976 O O . HIS A 1 122 ? 5.230 -6.035 -2.669 1.00 87.75 122 HIS A O 1
ATOM 982 N N . LEU A 1 123 ? 6.197 -4.141 -3.389 1.00 92.00 123 LEU A N 1
ATOM 983 C CA . LEU A 1 123 ? 6.799 -4.737 -4.592 1.00 92.00 123 LEU A CA 1
ATOM 984 C C . LEU A 1 123 ? 7.817 -5.839 -4.270 1.00 92.00 123 LEU A C 1
ATOM 986 O O . LEU A 1 123 ? 7.899 -6.831 -4.992 1.00 92.00 123 LEU A O 1
ATOM 990 N N . ILE A 1 124 ? 8.608 -5.663 -3.210 1.00 90.75 124 ILE A N 1
ATOM 991 C CA . ILE A 1 124 ? 9.633 -6.630 -2.786 1.00 90.75 124 ILE A CA 1
ATOM 992 C C . ILE A 1 124 ? 9.041 -7.700 -1.847 1.00 90.75 124 ILE A C 1
ATOM 994 O O . ILE A 1 124 ? 9.624 -8.773 -1.688 1.00 90.75 124 ILE A O 1
ATOM 998 N N . GLY A 1 125 ? 7.883 -7.431 -1.236 1.00 86.50 125 GLY A N 1
ATOM 999 C CA . GLY A 1 125 ? 7.244 -8.295 -0.241 1.00 86.50 125 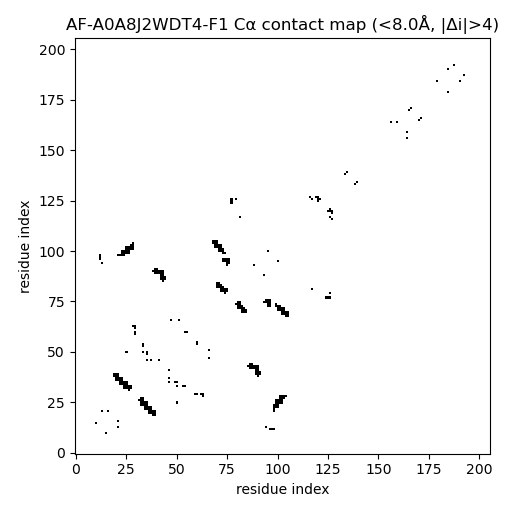GLY A CA 1
ATOM 1000 C C . GLY A 1 125 ? 7.963 -8.299 1.112 1.00 86.50 125 GLY A C 1
ATOM 1001 O O . GLY A 1 125 ? 7.918 -9.302 1.823 1.00 86.50 125 GLY A O 1
ATOM 1002 N N . LYS A 1 126 ? 8.674 -7.215 1.448 1.00 86.88 126 LYS A N 1
ATOM 1003 C CA . LYS A 1 126 ? 9.429 -7.055 2.702 1.00 86.88 126 LYS A CA 1
ATOM 1004 C C . LYS A 1 126 ? 9.464 -5.608 3.161 1.00 86.88 126 LYS A C 1
ATOM 1006 O O . LYS A 1 126 ? 9.632 -4.713 2.337 1.00 86.88 126 LYS A O 1
ATOM 1011 N N . GLY A 1 127 ? 9.395 -5.389 4.474 1.00 84.88 127 GLY A N 1
ATOM 1012 C CA . GLY A 1 127 ? 9.520 -4.052 5.048 1.00 84.88 127 GLY A CA 1
ATOM 1013 C C . GLY A 1 127 ? 10.930 -3.489 4.867 1.00 84.88 127 GLY A C 1
ATOM 1014 O O . GLY A 1 127 ? 11.916 -4.153 5.192 1.00 84.88 127 GLY A O 1
ATOM 1015 N N . LEU A 1 128 ? 11.050 -2.248 4.382 1.00 86.12 128 LEU A N 1
ATOM 1016 C CA . LEU A 1 128 ? 12.367 -1.613 4.223 1.00 86.12 128 LEU A CA 1
ATOM 1017 C C . LEU A 1 128 ? 13.133 -1.466 5.550 1.00 86.12 128 LEU A C 1
ATOM 1019 O O . LEU A 1 128 ? 14.352 -1.643 5.594 1.00 86.12 128 LEU A O 1
ATOM 1023 N N . ASN A 1 129 ? 12.397 -1.258 6.643 1.00 83.50 129 ASN A N 1
ATOM 1024 C CA . ASN A 1 129 ? 12.926 -1.193 8.003 1.00 83.50 129 ASN A CA 1
ATOM 1025 C C . ASN A 1 129 ? 13.644 -2.484 8.448 1.00 83.50 129 ASN A C 1
ATOM 1027 O O . ASN A 1 129 ? 14.542 -2.420 9.288 1.00 83.50 129 ASN A O 1
ATOM 1031 N N . GLU A 1 130 ? 13.300 -3.653 7.897 1.00 85.00 130 GLU A N 1
ATOM 1032 C CA . GLU A 1 130 ? 14.015 -4.905 8.160 1.00 85.00 130 GLU A CA 1
ATOM 1033 C C . GLU A 1 130 ? 15.457 -4.811 7.672 1.00 85.00 130 GLU A C 1
ATOM 1035 O O . GLU A 1 130 ? 16.372 -5.244 8.372 1.00 85.00 130 GLU A O 1
ATOM 1040 N N . PHE A 1 131 ? 15.675 -4.208 6.499 1.00 85.06 131 PHE A N 1
ATOM 1041 C CA . PHE A 1 131 ? 17.012 -4.028 5.946 1.00 85.06 131 PHE A CA 1
ATOM 1042 C C . PHE A 1 131 ? 17.811 -2.974 6.708 1.00 85.06 131 PHE A C 1
ATOM 1044 O O . PHE A 1 131 ? 19.029 -3.092 6.793 1.00 85.06 131 PHE A O 1
ATOM 1051 N N . ASP A 1 132 ? 17.155 -1.962 7.274 1.00 84.25 132 ASP A N 1
ATOM 1052 C CA . ASP A 1 132 ? 17.828 -0.937 8.083 1.00 84.25 132 ASP A CA 1
ATOM 1053 C C . ASP A 1 132 ? 18.247 -1.478 9.460 1.00 84.25 132 ASP A C 1
ATOM 1055 O O . ASP A 1 132 ? 19.242 -1.045 10.041 1.00 84.25 132 ASP A O 1
ATOM 1059 N N . ARG A 1 133 ? 17.534 -2.492 9.968 1.00 85.75 133 ARG A N 1
ATOM 1060 C CA . ARG A 1 133 ? 17.915 -3.226 11.186 1.00 85.75 133 ARG A CA 1
ATOM 1061 C C . ARG A 1 133 ? 19.132 -4.132 10.978 1.00 85.75 133 ARG A C 1
ATOM 1063 O O . ARG A 1 133 ? 19.779 -4.499 11.962 1.00 85.75 133 ARG A O 1
ATOM 1070 N N . LEU A 1 134 ? 19.471 -4.494 9.737 1.00 85.44 134 LEU A N 1
ATOM 1071 C CA . LEU A 1 134 ? 20.657 -5.297 9.441 1.00 85.44 134 LEU A CA 1
ATOM 1072 C C . LEU A 1 134 ? 21.924 -4.455 9.650 1.00 85.44 134 LEU A C 1
ATOM 1074 O O . LEU A 1 134 ? 22.348 -3.698 8.784 1.00 85.44 134 LEU A O 1
ATOM 1078 N N . ARG A 1 135 ? 22.593 -4.631 10.794 1.00 80.25 135 ARG A N 1
ATOM 1079 C CA . ARG A 1 135 ? 23.866 -3.955 11.118 1.00 80.25 135 ARG A CA 1
ATOM 1080 C C . ARG A 1 135 ? 25.093 -4.595 10.443 1.00 80.25 135 ARG A C 1
ATOM 1082 O O . ARG A 1 135 ? 26.144 -4.715 11.066 1.00 80.25 135 ARG A O 1
ATOM 1089 N N . SER A 1 136 ? 24.969 -5.034 9.191 1.00 92.31 136 SER A N 1
ATOM 1090 C CA . SER A 1 136 ? 26.072 -5.644 8.433 1.00 92.31 136 SER A CA 1
ATOM 1091 C C . SER A 1 136 ? 26.779 -4.607 7.560 1.00 92.31 136 SER A C 1
ATOM 1093 O O . SER A 1 136 ? 26.145 -3.923 6.757 1.00 92.31 136 SER A O 1
ATOM 1095 N N . SER A 1 137 ? 28.104 -4.506 7.690 1.00 92.38 137 SER A N 1
ATOM 1096 C CA . SER A 1 137 ? 28.923 -3.615 6.860 1.00 92.38 137 SER A CA 1
ATOM 1097 C C . SER A 1 137 ? 28.871 -3.993 5.379 1.00 92.38 137 SER A C 1
ATOM 1099 O O . SER A 1 137 ? 28.789 -3.104 4.539 1.00 92.38 137 SER A O 1
ATOM 1101 N N . GLU A 1 138 ? 28.844 -5.290 5.063 1.00 95.12 138 GLU A N 1
ATOM 1102 C CA . GLU A 1 138 ? 28.716 -5.797 3.691 1.00 95.12 138 GLU A CA 1
ATOM 1103 C C . GLU A 1 138 ? 27.382 -5.376 3.061 1.00 95.12 138 GLU A C 1
ATOM 1105 O O . GLU A 1 138 ? 27.351 -4.874 1.939 1.00 95.12 138 GLU A O 1
ATOM 1110 N N . VAL A 1 139 ? 26.277 -5.514 3.805 1.00 92.19 139 VAL A N 1
ATOM 1111 C CA . VAL A 1 139 ? 24.941 -5.114 3.332 1.00 92.19 139 VAL A CA 1
ATOM 1112 C C . VAL A 1 139 ? 24.885 -3.606 3.089 1.00 92.19 139 VAL A C 1
ATOM 1114 O O . VAL A 1 139 ? 24.353 -3.160 2.072 1.00 92.19 139 VAL A O 1
ATOM 1117 N N . ASN A 1 140 ? 25.463 -2.812 3.991 1.00 90.69 140 ASN A N 1
ATOM 1118 C CA . ASN A 1 140 ? 25.493 -1.358 3.856 1.00 90.69 140 ASN A CA 1
ATOM 1119 C C . ASN A 1 140 ? 26.347 -0.896 2.667 1.00 90.69 140 ASN A C 1
ATOM 1121 O O . ASN A 1 140 ? 25.918 -0.020 1.915 1.00 90.69 140 ASN A O 1
ATOM 1125 N N . ASP A 1 141 ? 27.515 -1.508 2.457 1.00 94.88 141 ASP A N 1
ATOM 1126 C CA . ASP A 1 141 ? 28.377 -1.232 1.304 1.00 94.88 141 ASP A CA 1
ATOM 1127 C C . ASP A 1 141 ? 27.683 -1.616 -0.012 1.00 94.88 141 ASP A C 1
ATOM 1129 O O . ASP A 1 141 ? 27.628 -0.817 -0.947 1.00 94.88 141 ASP A O 1
ATOM 1133 N N . PHE A 1 142 ? 27.029 -2.782 -0.069 1.00 95.00 142 PHE A N 1
ATOM 1134 C CA . PHE A 1 142 ? 26.225 -3.175 -1.229 1.00 95.00 142 PHE A CA 1
ATOM 1135 C C . PHE A 1 142 ? 25.119 -2.154 -1.540 1.00 95.00 142 PHE A C 1
ATOM 1137 O O . PHE A 1 142 ? 24.993 -1.709 -2.684 1.00 95.00 142 PHE A O 1
ATOM 1144 N N . ARG A 1 143 ? 24.347 -1.727 -0.530 1.00 93.06 143 ARG A N 1
ATOM 1145 C CA . ARG A 1 143 ? 23.285 -0.715 -0.694 1.00 93.06 143 ARG A CA 1
ATOM 1146 C C . ARG A 1 143 ? 23.840 0.609 -1.217 1.00 93.06 143 ARG A C 1
ATOM 1148 O O . ARG A 1 143 ? 23.230 1.220 -2.094 1.00 93.06 143 ARG A O 1
ATOM 1155 N N . MET A 1 144 ? 24.998 1.035 -0.715 1.00 93.81 144 MET A N 1
ATOM 1156 C CA . MET A 1 144 ? 25.673 2.246 -1.180 1.00 93.81 144 MET A CA 1
ATOM 1157 C C . MET A 1 144 ? 26.112 2.121 -2.645 1.00 93.81 144 MET A C 1
ATOM 1159 O O . MET A 1 144 ? 25.800 2.992 -3.453 1.00 93.81 144 MET A O 1
ATOM 1163 N N . ARG A 1 145 ? 26.766 1.017 -3.023 1.00 97.00 145 ARG A N 1
ATOM 1164 C CA . ARG A 1 145 ? 27.211 0.782 -4.407 1.00 97.00 145 ARG A CA 1
ATOM 1165 C C . ARG A 1 145 ? 26.046 0.725 -5.392 1.00 97.00 145 ARG A C 1
ATOM 1167 O O . ARG A 1 145 ? 26.124 1.307 -6.472 1.00 97.00 145 ARG A O 1
ATOM 1174 N N . MET A 1 146 ? 24.946 0.076 -5.011 1.00 96.75 146 MET A N 1
ATOM 1175 C CA . MET A 1 146 ? 23.741 0.021 -5.841 1.00 96.75 146 MET A CA 1
ATOM 1176 C C . MET A 1 146 ? 23.090 1.393 -6.026 1.00 96.75 146 MET A C 1
ATOM 1178 O O . MET A 1 146 ? 22.576 1.672 -7.111 1.00 96.75 146 MET A O 1
ATOM 1182 N N . ARG A 1 147 ? 23.153 2.270 -5.015 1.00 95.56 147 ARG A N 1
ATOM 1183 C CA . ARG A 1 147 ? 22.707 3.662 -5.150 1.00 95.56 147 ARG A CA 1
ATOM 1184 C C . ARG A 1 147 ? 23.509 4.395 -6.226 1.00 95.56 147 ARG A C 1
ATOM 1186 O O . ARG A 1 147 ? 22.899 4.989 -7.108 1.00 95.56 147 ARG A O 1
ATOM 1193 N N . TYR A 1 148 ? 24.837 4.277 -6.223 1.00 97.25 148 TYR A N 1
ATOM 1194 C CA . TYR A 1 148 ? 25.675 4.907 -7.251 1.00 97.25 148 TYR A CA 1
ATOM 1195 C C . TYR A 1 148 ? 25.364 4.402 -8.663 1.00 97.25 148 TYR A C 1
ATOM 1197 O O . TYR A 1 148 ? 25.248 5.198 -9.593 1.00 97.25 148 TYR A O 1
ATOM 1205 N N . LEU A 1 149 ? 25.148 3.093 -8.831 1.00 97.31 149 LEU A N 1
ATOM 1206 C CA . LEU A 1 149 ? 24.736 2.526 -10.120 1.00 97.31 149 LEU A CA 1
ATOM 1207 C C . LEU A 1 149 ? 23.387 3.104 -10.595 1.00 97.31 149 LEU A C 1
ATOM 1209 O O . LEU A 1 149 ? 23.199 3.396 -11.783 1.00 97.31 149 LEU A O 1
ATOM 1213 N N . ALA A 1 150 ? 22.434 3.262 -9.674 1.00 96.25 150 ALA A N 1
ATOM 1214 C CA . ALA A 1 150 ? 21.126 3.836 -9.969 1.00 96.25 150 ALA A CA 1
ATOM 1215 C C . ALA A 1 150 ? 21.227 5.323 -10.350 1.00 96.25 150 ALA A C 1
ATOM 1217 O O . ALA A 1 150 ? 20.581 5.745 -11.312 1.00 96.25 150 ALA A O 1
ATOM 1218 N N . GLU A 1 151 ? 22.066 6.095 -9.654 1.00 96.31 151 GLU A N 1
ATOM 1219 C CA . GLU A 1 151 ? 22.357 7.501 -9.960 1.00 96.31 151 GLU A CA 1
ATOM 1220 C C . GLU A 1 151 ? 23.006 7.655 -11.340 1.00 96.31 151 GLU A C 1
ATOM 1222 O O . GLU A 1 151 ? 22.545 8.453 -12.155 1.00 96.31 151 GLU A O 1
ATOM 1227 N N . GLU A 1 152 ? 24.005 6.831 -11.664 1.00 96.31 152 GLU A N 1
ATOM 1228 C CA . GLU A 1 152 ? 24.636 6.825 -12.986 1.00 96.31 152 GLU A CA 1
ATOM 1229 C C . GLU A 1 152 ? 23.611 6.518 -14.094 1.00 96.31 152 GLU A C 1
ATOM 1231 O O . GLU A 1 152 ? 23.556 7.187 -15.130 1.00 96.31 152 GLU A O 1
ATOM 1236 N N . SER A 1 153 ? 22.739 5.535 -13.857 1.00 93.38 153 SER A N 1
ATOM 1237 C CA . SER A 1 153 ? 21.658 5.173 -14.780 1.00 93.38 153 SER A CA 1
ATOM 1238 C C . SER A 1 153 ? 20.618 6.289 -14.927 1.00 93.38 153 SER A C 1
ATOM 1240 O O . SER A 1 153 ? 20.046 6.481 -16.004 1.00 93.38 153 SER A O 1
ATOM 1242 N N . LEU A 1 154 ? 20.345 7.040 -13.859 1.00 93.19 154 LEU A N 1
ATOM 1243 C CA . LEU A 1 154 ? 19.459 8.202 -13.886 1.00 93.19 154 LEU A CA 1
ATOM 1244 C C . LEU A 1 154 ? 20.072 9.343 -14.703 1.00 93.19 154 LEU A C 1
ATOM 1246 O O . LEU A 1 154 ? 19.382 9.899 -15.557 1.00 93.19 154 LEU A O 1
ATOM 1250 N N . LEU A 1 155 ? 21.362 9.634 -14.524 1.00 94.25 155 LEU A N 1
ATOM 1251 C CA . LEU A 1 155 ? 22.078 10.656 -15.294 1.00 94.25 155 LEU A CA 1
ATOM 1252 C C . LEU A 1 155 ? 22.100 10.333 -16.793 1.00 94.25 155 LEU A C 1
ATOM 1254 O O . LEU A 1 155 ? 21.764 11.194 -17.609 1.00 94.25 155 LEU A O 1
ATOM 1258 N N . LYS A 1 156 ? 22.391 9.078 -17.165 1.00 92.06 156 LYS A N 1
ATOM 1259 C CA . LYS A 1 156 ? 22.323 8.618 -18.566 1.00 92.06 156 LYS A CA 1
ATOM 1260 C C . LYS A 1 156 ? 20.929 8.822 -19.163 1.00 92.06 156 LYS A C 1
ATOM 1262 O O . LYS A 1 156 ? 20.795 9.300 -20.286 1.00 92.06 156 LYS A O 1
ATOM 1267 N N . ARG A 1 157 ? 19.870 8.513 -18.404 1.00 89.62 157 ARG A N 1
ATOM 1268 C CA . ARG A 1 157 ? 18.481 8.743 -18.840 1.00 89.62 157 ARG A CA 1
ATOM 1269 C C . ARG A 1 157 ? 18.150 10.230 -18.958 1.00 89.62 157 ARG A C 1
ATOM 1271 O O . ARG A 1 157 ? 17.494 10.616 -19.923 1.00 89.62 157 ARG A O 1
ATOM 1278 N N . ALA A 1 158 ? 18.622 11.074 -18.045 1.00 91.69 158 ALA A N 1
ATOM 1279 C CA . ALA A 1 158 ? 18.400 12.517 -18.116 1.00 91.69 158 ALA A CA 1
ATOM 1280 C C . ALA A 1 158 ? 19.010 13.124 -19.393 1.00 91.69 158 ALA A C 1
ATOM 1282 O O . ALA A 1 158 ? 18.361 13.929 -20.061 1.00 91.69 158 ALA A O 1
ATOM 1283 N N . GLN A 1 159 ? 20.202 12.660 -19.779 1.00 94.06 159 GLN A N 1
ATOM 1284 C CA . GLN A 1 159 ? 20.931 13.107 -20.973 1.00 94.06 159 GLN A CA 1
ATOM 1285 C C . GLN A 1 159 ? 20.457 12.449 -22.283 1.00 94.06 159 GLN A C 1
ATOM 1287 O O . GLN A 1 159 ? 20.889 12.850 -23.361 1.00 94.06 159 GLN A O 1
ATOM 1292 N N . SER A 1 160 ? 19.563 11.459 -22.211 1.00 92.62 160 SER A N 1
ATOM 1293 C CA . SER A 1 160 ? 19.114 10.704 -23.383 1.00 92.62 160 SER A CA 1
ATOM 1294 C C . SER A 1 160 ? 18.224 11.513 -24.332 1.00 92.62 160 SER A C 1
ATOM 1296 O O . SER A 1 160 ? 17.360 12.299 -23.921 1.00 92.62 160 SER A O 1
ATOM 1298 N N . THR A 1 161 ? 18.392 11.252 -25.624 1.00 95.56 161 THR A N 1
ATOM 1299 C CA . THR A 1 161 ? 17.546 11.763 -26.704 1.00 95.56 161 THR A CA 1
ATOM 1300 C C . THR A 1 161 ? 16.144 11.144 -26.663 1.00 95.56 161 THR A C 1
ATOM 1302 O O . THR A 1 161 ? 15.913 10.077 -26.092 1.00 95.56 161 THR A O 1
ATOM 1305 N N . ARG A 1 162 ? 15.172 11.771 -27.343 1.00 92.75 162 ARG A N 1
ATOM 1306 C CA . ARG A 1 162 ? 13.796 11.242 -27.436 1.00 92.75 162 ARG A CA 1
ATOM 1307 C C . ARG A 1 162 ? 13.744 9.817 -28.002 1.00 92.75 162 ARG A C 1
ATOM 1309 O O . ARG A 1 162 ? 12.937 9.014 -27.540 1.00 92.75 162 ARG A O 1
ATOM 1316 N N . LEU A 1 163 ? 14.601 9.501 -28.978 1.00 93.94 163 LEU A N 1
ATOM 1317 C CA . LEU A 1 163 ? 14.669 8.167 -29.575 1.00 93.94 163 LEU A CA 1
ATOM 1318 C C . LEU A 1 163 ? 15.194 7.125 -28.580 1.00 93.94 163 LEU A C 1
ATOM 1320 O O . LEU A 1 163 ? 14.667 6.019 -28.522 1.00 93.94 163 LEU A O 1
ATOM 1324 N N . GLU A 1 164 ? 16.205 7.463 -27.784 1.00 93.06 164 GLU A N 1
ATOM 1325 C CA . GLU A 1 164 ? 16.746 6.564 -26.757 1.00 93.06 164 GLU A CA 1
ATOM 1326 C C . GLU A 1 164 ? 15.735 6.308 -25.640 1.00 93.06 164 GLU A C 1
ATOM 1328 O O . GLU A 1 164 ? 15.558 5.162 -25.231 1.00 93.06 164 GLU A O 1
ATOM 1333 N N . ARG A 1 165 ? 14.990 7.339 -25.216 1.00 91.88 165 ARG A N 1
ATOM 1334 C CA . ARG A 1 165 ? 13.870 7.173 -24.273 1.00 91.88 165 ARG A CA 1
ATOM 1335 C C . ARG A 1 165 ? 12.809 6.233 -24.834 1.00 91.88 165 ARG A C 1
ATOM 1337 O O . ARG A 1 165 ? 12.354 5.339 -24.127 1.00 91.88 165 ARG A O 1
ATOM 1344 N N . LEU A 1 166 ? 12.453 6.391 -26.111 1.00 92.62 166 LEU A N 1
ATOM 1345 C CA . LEU A 1 166 ? 11.503 5.497 -26.772 1.00 92.62 166 LEU A CA 1
ATOM 1346 C C . LEU A 1 166 ? 12.020 4.055 -26.806 1.00 92.62 166 LEU A C 1
ATOM 1348 O O . LEU A 1 166 ? 11.276 3.147 -26.460 1.00 92.62 166 LEU A O 1
ATOM 1352 N N . LYS A 1 167 ? 13.290 3.839 -27.167 1.00 92.06 167 LYS A N 1
ATOM 1353 C CA . LYS A 1 167 ? 13.906 2.502 -27.168 1.00 92.06 167 LYS A CA 1
ATOM 1354 C C . LYS A 1 167 ? 13.957 1.878 -25.774 1.00 92.06 167 LYS A C 1
ATOM 1356 O O . LYS A 1 167 ? 13.831 0.668 -25.660 1.00 92.06 167 LYS A O 1
ATOM 1361 N N . TYR A 1 168 ? 14.127 2.679 -24.725 1.00 89.81 168 TYR A N 1
ATOM 1362 C CA . TYR A 1 168 ? 14.080 2.193 -23.347 1.00 89.81 168 TYR A CA 1
ATOM 1363 C C . TYR A 1 168 ? 12.667 1.745 -22.942 1.00 89.81 168 TYR A C 1
ATOM 1365 O O . TYR A 1 168 ? 12.507 0.670 -22.372 1.00 89.81 168 TYR A O 1
ATOM 1373 N N . HIS A 1 169 ? 11.638 2.534 -23.270 1.00 91.19 169 HIS A N 1
ATOM 1374 C CA . HIS A 1 169 ? 10.242 2.185 -22.975 1.00 91.19 169 HIS A CA 1
ATOM 1375 C C . HIS A 1 169 ? 9.694 1.061 -23.865 1.00 91.19 169 HIS A C 1
ATOM 1377 O O . HIS A 1 169 ? 8.853 0.275 -23.433 1.00 91.19 169 HIS A O 1
ATOM 1383 N N . CYS A 1 170 ? 10.156 0.986 -25.110 1.00 92.88 170 CYS A N 1
ATOM 1384 C CA . CYS A 1 170 ? 9.722 0.026 -26.117 1.00 92.88 170 CYS A CA 1
ATOM 1385 C C . CYS A 1 170 ? 10.953 -0.626 -26.766 1.00 92.88 170 CYS A C 1
ATOM 1387 O O . CYS A 1 170 ? 11.292 -0.298 -27.909 1.00 92.88 170 CYS A O 1
ATOM 1389 N N . PRO A 1 171 ? 11.647 -1.529 -26.047 1.00 93.56 171 PRO A N 1
ATOM 1390 C CA . PRO A 1 171 ? 12.840 -2.174 -26.573 1.00 93.56 171 PRO A CA 1
ATOM 1391 C C . PRO A 1 171 ? 12.479 -3.029 -27.795 1.00 93.56 171 PRO A C 1
ATOM 1393 O O . PRO A 1 171 ? 11.542 -3.835 -27.728 1.00 93.56 171 PRO A O 1
ATOM 1396 N N . PRO A 1 172 ? 13.190 -2.869 -28.926 1.00 91.06 172 PRO A N 1
ATOM 1397 C CA . PRO A 1 172 ? 12.919 -3.660 -30.112 1.00 91.06 172 PRO A CA 1
ATOM 1398 C C . PRO A 1 172 ? 13.279 -5.123 -29.836 1.00 91.06 172 PRO A C 1
ATOM 1400 O O . PRO A 1 172 ? 14.386 -5.438 -29.401 1.00 91.06 172 PRO A O 1
ATOM 1403 N N . ARG A 1 173 ? 12.332 -6.027 -30.093 1.00 91.81 173 ARG A N 1
ATOM 1404 C CA . ARG A 1 173 ? 12.517 -7.476 -29.934 1.00 91.81 173 ARG A CA 1
ATOM 1405 C C . ARG A 1 173 ? 13.168 -8.046 -31.189 1.00 91.81 173 ARG A C 1
ATOM 1407 O O . ARG A 1 173 ? 12.493 -8.613 -32.043 1.00 91.81 173 ARG A O 1
ATOM 1414 N N . LEU A 1 174 ? 14.461 -7.795 -31.332 1.00 89.31 174 LEU A N 1
ATOM 1415 C CA . LEU A 1 174 ? 15.247 -8.267 -32.468 1.00 89.31 174 LEU A CA 1
ATOM 1416 C C . LEU A 1 174 ? 15.786 -9.671 -32.185 1.00 89.31 174 LEU A C 1
ATOM 1418 O O . LEU A 1 174 ? 16.027 -10.022 -31.034 1.00 89.31 174 LEU A O 1
ATOM 1422 N N . ALA A 1 175 ? 15.963 -10.465 -33.239 1.00 88.44 175 ALA A N 1
ATOM 1423 C CA . ALA A 1 175 ? 16.699 -11.718 -33.141 1.00 88.44 175 ALA A CA 1
ATOM 1424 C C . ALA A 1 175 ? 18.191 -11.433 -32.910 1.00 88.44 175 ALA A C 1
ATOM 1426 O O . ALA A 1 175 ? 18.724 -10.464 -33.452 1.00 88.44 175 ALA A O 1
ATOM 1427 N N . ASP A 1 176 ? 18.867 -12.303 -32.157 1.00 89.06 176 ASP A N 1
ATOM 1428 C CA . ASP A 1 176 ? 20.305 -12.169 -31.880 1.00 89.06 176 ASP A CA 1
ATOM 1429 C C . ASP A 1 176 ? 21.156 -12.318 -33.149 1.00 89.06 176 ASP A C 1
ATOM 1431 O O . ASP A 1 176 ? 22.229 -11.727 -33.267 1.00 89.06 176 ASP A O 1
ATOM 1435 N N . ASN A 1 177 ? 20.670 -13.109 -34.112 1.00 87.19 177 ASN A N 1
ATOM 1436 C CA . ASN A 1 177 ? 21.329 -13.322 -35.390 1.00 87.19 177 ASN A CA 1
ATOM 1437 C C . ASN A 1 177 ? 20.616 -12.533 -36.502 1.00 87.19 177 ASN A C 1
ATOM 1439 O O . ASN A 1 177 ? 19.416 -12.732 -36.709 1.00 87.19 177 ASN A O 1
ATOM 1443 N N . PRO A 1 178 ? 21.334 -11.679 -37.255 1.00 85.44 178 PRO A N 1
ATOM 1444 C CA . PRO A 1 178 ? 20.762 -10.970 -38.395 1.00 85.44 178 PRO A CA 1
ATOM 1445 C C . PRO A 1 178 ? 20.422 -11.883 -39.584 1.00 85.44 178 PRO A C 1
ATOM 1447 O O . PRO A 1 178 ? 19.734 -11.437 -40.502 1.00 85.44 178 PRO A O 1
ATOM 1450 N N . THR A 1 179 ? 20.906 -13.130 -39.621 1.00 87.31 179 THR A N 1
ATOM 1451 C CA . THR A 1 179 ? 20.619 -14.052 -40.723 1.00 87.31 179 THR A CA 1
ATOM 1452 C C . THR A 1 179 ? 19.286 -14.767 -40.536 1.00 87.31 179 THR A C 1
ATOM 1454 O O . THR A 1 179 ? 18.948 -15.255 -39.458 1.00 87.31 179 THR A O 1
ATOM 1457 N N . VAL A 1 180 ? 18.520 -14.857 -41.625 1.00 83.44 180 VAL A N 1
ATOM 1458 C CA . VAL A 1 180 ? 17.272 -15.624 -41.651 1.00 83.44 180 VAL A CA 1
ATOM 1459 C C . VAL A 1 180 ? 17.615 -17.121 -41.652 1.00 83.44 180 VAL A C 1
ATOM 1461 O O . VAL A 1 180 ? 18.365 -17.560 -42.527 1.00 83.44 180 VAL A O 1
ATOM 1464 N N . PRO A 1 181 ? 17.079 -17.923 -40.714 1.00 86.88 181 PRO A N 1
ATOM 1465 C CA . PRO A 1 181 ? 17.242 -19.372 -40.724 1.00 86.88 181 PRO A CA 1
ATOM 1466 C C . PRO A 1 181 ? 16.775 -19.997 -42.043 1.00 86.88 181 PRO A C 1
ATOM 1468 O O . PRO A 1 181 ? 15.714 -19.641 -42.556 1.00 86.88 181 PRO A O 1
ATOM 1471 N N . LEU A 1 182 ? 17.517 -20.993 -42.540 1.00 84.88 182 LEU A N 1
ATOM 1472 C CA . LEU A 1 182 ? 17.219 -21.683 -43.807 1.00 84.88 182 LEU A CA 1
ATOM 1473 C C . LEU A 1 182 ? 15.803 -22.281 -43.853 1.00 84.88 182 LEU A C 1
ATOM 1475 O O . LEU A 1 182 ? 15.178 -22.318 -44.909 1.00 84.88 182 LEU A O 1
ATOM 1479 N N . THR A 1 183 ? 15.281 -22.706 -42.700 1.00 84.69 183 THR A N 1
ATOM 1480 C CA . THR A 1 183 ? 13.913 -23.221 -42.547 1.00 84.69 183 THR A CA 1
ATOM 1481 C C . THR A 1 183 ? 12.844 -22.166 -42.809 1.00 84.69 183 THR A C 1
ATOM 1483 O O . THR A 1 183 ? 11.760 -22.506 -43.259 1.00 84.69 183 THR A O 1
ATOM 1486 N N . LEU A 1 184 ? 13.125 -20.889 -42.540 1.00 83.19 184 LEU A N 1
ATOM 1487 C CA . LEU A 1 184 ? 12.207 -19.786 -42.819 1.00 83.19 184 LEU A CA 1
ATOM 1488 C C . LEU A 1 184 ? 12.369 -19.278 -44.249 1.00 83.19 184 LEU A C 1
ATOM 1490 O O . LEU A 1 184 ? 11.389 -18.842 -44.847 1.00 83.19 184 LEU A O 1
ATOM 1494 N N . THR A 1 185 ? 13.567 -19.391 -44.830 1.00 83.00 185 THR A N 1
ATOM 1495 C CA . THR A 1 185 ? 13.826 -19.001 -46.221 1.00 83.00 185 THR A CA 1
ATOM 1496 C C . THR A 1 185 ? 12.933 -19.756 -47.205 1.00 83.00 185 THR A C 1
ATOM 1498 O O . THR A 1 185 ? 12.427 -19.148 -48.140 1.00 83.00 185 THR A O 1
ATOM 1501 N N . SER A 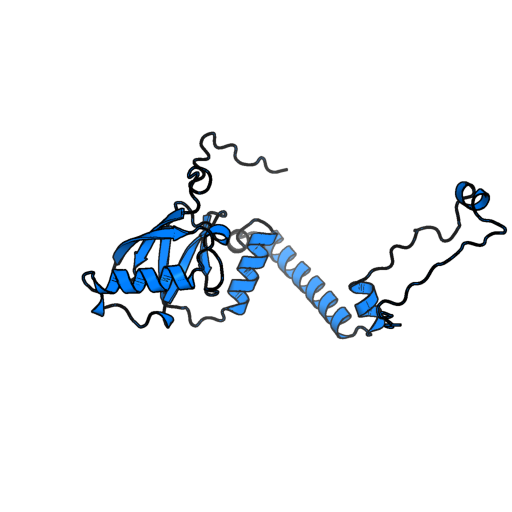1 186 ? 12.651 -21.043 -46.966 1.00 81.75 186 SER A N 1
ATOM 1502 C CA . SER A 1 186 ? 11.721 -21.823 -47.802 1.00 81.75 186 SER A CA 1
ATOM 1503 C C . SER A 1 186 ? 10.266 -21.345 -47.742 1.00 81.75 186 SER A C 1
ATOM 1505 O O . SER A 1 186 ? 9.484 -21.674 -48.629 1.00 81.75 186 SER A O 1
ATOM 1507 N N . HIS A 1 187 ? 9.891 -20.577 -46.716 1.00 81.88 187 HIS A N 1
ATOM 1508 C CA . HIS A 1 187 ? 8.558 -19.984 -46.580 1.00 81.88 187 HIS A CA 1
ATOM 1509 C C . HIS A 1 187 ? 8.474 -18.553 -47.133 1.00 81.88 187 HIS A C 1
ATOM 1511 O O . HIS A 1 187 ? 7.379 -17.995 -47.212 1.00 81.88 187 HIS A O 1
ATOM 1517 N N . LEU A 1 188 ? 9.603 -17.955 -47.526 1.00 82.50 188 LEU A N 1
ATOM 1518 C CA . LEU A 1 188 ? 9.646 -16.637 -48.150 1.00 82.50 188 LEU A CA 1
ATOM 1519 C C . LEU A 1 188 ? 9.532 -16.780 -49.669 1.00 82.50 188 LEU A C 1
ATOM 1521 O O . LEU A 1 188 ? 10.310 -17.489 -50.302 1.00 82.50 188 LEU A O 1
ATOM 1525 N N . ASN A 1 189 ? 8.595 -16.058 -50.282 1.00 82.75 189 ASN A N 1
ATOM 1526 C CA . ASN A 1 189 ? 8.482 -16.021 -51.737 1.00 82.75 189 ASN A CA 1
ATOM 1527 C C . ASN A 1 189 ? 9.498 -15.008 -52.287 1.00 82.75 189 ASN A C 1
ATOM 1529 O O . ASN A 1 189 ? 9.342 -13.808 -52.063 1.00 82.75 189 ASN A O 1
ATOM 1533 N N . ASN A 1 190 ? 10.562 -15.474 -52.949 1.00 82.06 190 ASN A N 1
ATOM 1534 C CA . ASN A 1 190 ? 11.673 -14.643 -53.442 1.00 82.06 190 ASN A CA 1
ATOM 1535 C C . ASN A 1 190 ? 12.296 -13.725 -52.364 1.00 82.06 190 ASN A C 1
ATOM 1537 O O . ASN A 1 190 ? 12.544 -12.546 -52.616 1.00 82.06 190 ASN A O 1
ATOM 1541 N N . ASN A 1 191 ? 12.520 -14.241 -51.147 1.00 82.56 191 ASN A N 1
ATOM 1542 C CA . ASN A 1 191 ? 13.018 -13.469 -49.992 1.00 82.56 191 ASN A CA 1
ATOM 1543 C C . ASN A 1 191 ? 12.157 -12.242 -49.618 1.00 82.56 191 ASN A C 1
ATOM 1545 O O . ASN A 1 191 ? 12.632 -11.335 -48.937 1.00 82.56 191 ASN A O 1
ATOM 1549 N N . CYS A 1 192 ? 10.890 -12.215 -50.032 1.00 85.81 192 CYS A N 1
ATOM 1550 C CA . CYS A 1 192 ? 9.946 -11.152 -49.714 1.00 85.81 192 CYS A CA 1
ATOM 1551 C C . CYS A 1 192 ? 8.878 -11.634 -48.725 1.00 85.81 192 CYS A C 1
ATOM 1553 O O . CYS A 1 192 ? 8.526 -12.814 -48.673 1.00 85.81 192 CYS A O 1
ATOM 1555 N N . PHE A 1 193 ? 8.334 -10.693 -47.957 1.00 86.19 193 PHE A N 1
ATOM 1556 C CA . PHE A 1 193 ? 7.189 -10.898 -47.076 1.00 86.19 193 PHE A CA 1
ATOM 1557 C C . PHE A 1 193 ? 6.230 -9.715 -47.198 1.00 86.19 193 PHE A C 1
ATOM 1559 O O . PHE A 1 193 ? 6.624 -8.605 -47.555 1.00 86.19 193 PHE A O 1
ATOM 1566 N N . ILE A 1 194 ? 4.952 -9.965 -46.927 1.00 88.31 194 ILE A N 1
ATOM 1567 C CA . ILE A 1 194 ? 3.906 -8.951 -47.028 1.00 88.31 194 ILE A CA 1
ATOM 1568 C C . ILE A 1 194 ? 3.768 -8.270 -45.667 1.00 88.31 194 ILE A C 1
ATOM 1570 O O . ILE A 1 194 ? 3.456 -8.916 -44.669 1.00 88.31 194 ILE A O 1
ATOM 1574 N N . LEU A 1 195 ? 3.978 -6.955 -45.636 1.00 91.69 195 LEU A N 1
ATOM 1575 C CA . LEU A 1 195 ? 3.687 -6.111 -44.481 1.00 91.69 195 LEU A CA 1
ATOM 1576 C C . LEU A 1 195 ? 2.325 -5.452 -44.678 1.00 91.69 195 LEU A C 1
ATOM 1578 O O . LEU A 1 195 ? 2.143 -4.658 -45.597 1.00 91.69 195 LEU A O 1
ATOM 1582 N N . VAL A 1 196 ? 1.380 -5.757 -43.792 1.00 90.31 196 VAL A N 1
ATOM 1583 C CA . VAL A 1 196 ? 0.106 -5.037 -43.715 1.00 90.31 196 VAL A CA 1
ATOM 1584 C C . VAL A 1 196 ? 0.207 -4.041 -42.572 1.00 90.31 196 VAL A C 1
ATOM 1586 O O . VAL A 1 196 ? 0.205 -4.419 -41.401 1.00 90.31 196 VAL A O 1
ATOM 1589 N N . THR A 1 197 ? 0.312 -2.761 -42.906 1.00 90.06 197 THR A N 1
ATOM 1590 C CA . THR A 1 197 ? 0.306 -1.674 -41.929 1.00 90.06 197 THR A CA 1
ATOM 1591 C C . THR A 1 197 ? -1.107 -1.119 -41.794 1.00 90.06 197 THR A C 1
ATOM 1593 O O . THR A 1 197 ? -1.800 -0.879 -42.780 1.00 90.06 197 THR A O 1
ATOM 1596 N N . LYS A 1 198 ? -1.558 -0.924 -40.553 1.00 87.12 198 LYS A N 1
ATOM 1597 C CA . LYS A 1 198 ? -2.803 -0.215 -40.250 1.00 87.12 198 LYS A CA 1
ATOM 1598 C C . LYS A 1 198 ? -2.458 1.079 -39.535 1.00 87.12 198 LYS A C 1
ATOM 1600 O O . LYS A 1 198 ? -1.708 1.063 -38.562 1.00 87.12 198 LYS A O 1
ATOM 1605 N N . VAL A 1 199 ? -3.019 2.183 -40.008 1.00 86.81 199 VAL A N 1
ATOM 1606 C CA . VAL A 1 199 ? -2.946 3.466 -39.313 1.00 86.81 199 VAL A CA 1
ATOM 1607 C C . VAL A 1 199 ? -4.140 3.524 -38.365 1.00 86.81 199 VAL A C 1
ATOM 1609 O O . VAL A 1 199 ? -5.284 3.574 -38.814 1.00 86.81 199 VAL A O 1
ATOM 1612 N N . ALA A 1 200 ? -3.892 3.463 -37.057 1.00 69.12 200 ALA A N 1
ATOM 1613 C CA . ALA A 1 200 ? -4.936 3.738 -36.075 1.00 69.12 200 ALA A CA 1
ATOM 1614 C C . ALA A 1 200 ? -5.369 5.211 -36.228 1.00 69.12 200 ALA A C 1
ATOM 1616 O O . ALA A 1 200 ? -4.501 6.083 -36.243 1.00 69.12 200 ALA A O 1
ATOM 1617 N N . ASN A 1 201 ? -6.683 5.445 -36.365 1.00 59.56 201 ASN A N 1
ATOM 1618 C CA . ASN A 1 201 ? -7.395 6.711 -36.661 1.00 59.56 201 ASN A CA 1
ATOM 1619 C C . ASN A 1 201 ? -7.892 6.931 -38.105 1.00 59.56 201 ASN A C 1
ATOM 1621 O O . ASN A 1 201 ? -7.985 8.069 -38.554 1.00 59.56 201 ASN A O 1
ATOM 1625 N N . THR A 1 202 ? -8.304 5.885 -38.822 1.00 55.69 202 THR A N 1
ATOM 1626 C CA . THR A 1 202 ? -9.248 6.058 -39.948 1.00 55.69 202 THR A CA 1
ATOM 1627 C C . THR A 1 202 ? -10.589 5.397 -39.640 1.00 55.69 202 THR A C 1
ATOM 1629 O O . THR A 1 202 ? -11.013 4.465 -40.310 1.00 55.69 202 THR A O 1
ATOM 1632 N N . GLU A 1 203 ? -11.289 5.923 -38.631 1.00 51.69 203 GLU A N 1
ATOM 1633 C CA . GLU A 1 203 ? -12.748 6.030 -38.740 1.00 51.69 203 GLU A CA 1
ATOM 1634 C C . GLU A 1 203 ? -13.029 7.200 -39.689 1.00 51.69 203 GLU A C 1
ATOM 1636 O O . GLU A 1 203 ? -13.222 8.341 -39.278 1.00 51.69 203 GLU A O 1
ATOM 1641 N N . VAL A 1 204 ? -12.951 6.936 -40.993 1.00 49.09 204 VAL A N 1
ATOM 1642 C CA . VAL A 1 204 ? -13.584 7.812 -41.975 1.00 49.09 204 VAL A CA 1
ATOM 1643 C C . VAL A 1 204 ? -15.002 7.286 -42.105 1.00 49.09 204 VAL A C 1
ATOM 1645 O O . VAL A 1 204 ? -15.229 6.269 -42.754 1.00 49.09 204 VAL A O 1
ATOM 1648 N N . ASN A 1 205 ? -15.935 7.958 -41.429 1.00 43.72 205 ASN A N 1
ATOM 1649 C CA . ASN A 1 205 ? -17.354 7.839 -41.733 1.00 43.72 205 ASN A CA 1
ATOM 1650 C C . ASN A 1 205 ? -17.548 8.027 -43.242 1.00 43.72 205 ASN A C 1
ATOM 1652 O O . ASN A 1 205 ? -17.173 9.062 -43.802 1.00 43.72 205 ASN A O 1
ATOM 1656 N N . SER A 1 206 ? -18.135 7.033 -43.892 1.00 36.12 206 SER A N 1
ATOM 1657 C CA . SER A 1 206 ? -18.789 7.139 -45.197 1.00 36.12 206 SER A CA 1
ATOM 1658 C C . SER A 1 206 ? -19.930 6.140 -45.228 1.00 36.12 206 SER A C 1
ATOM 1660 O O . SER A 1 206 ? -19.651 4.951 -44.959 1.00 36.12 206 SER A O 1
#

Solvent-accessible surface area (backbone atoms only — not comparable to full-atom values): 12834 Å² total; per-residue (Å²): 133,83,78,73,84,82,61,97,71,76,77,45,71,79,75,73,51,98,53,73,52,46,68,31,43,37,37,41,80,81,77,46,74,47,78,47,80,42,46,41,80,38,29,43,47,59,54,47,55,54,49,51,64,52,39,70,76,42,84,69,41,90,76,59,74,64,77,86,53,43,32,46,32,28,37,35,96,84,74,42,84,44,76,48,83,66,39,79,46,31,47,67,77,61,54,35,54,85,33,34,40,31,47,42,76,56,76,88,66,71,63,66,62,57,51,50,50,50,53,51,15,63,75,73,71,47,64,62,67,61,63,70,67,51,89,44,69,67,60,52,50,51,54,51,54,52,48,53,55,52,50,54,54,48,53,55,57,72,71,45,52,75,66,55,52,46,41,68,78,55,63,81,88,71,71,95,58,94,68,81,54,73,82,55,53,78,74,32,65,89,84,43,81,89,83,86,85,80,75,91,86,71,85,71,88,126

Sequence (206 aa):
MVPAPSCPYTWDYWMSTPSDYVELTCLMPNSIYLAVTVSWDSTLQDVKEELWDLAGKQPLFGMLHEMSGYVFQFINSLAVPEEVDDENKRVRDIRPVFGVLMIIERSIEGPGEQLLNTHISHLIGKGLNEFDRLRSSEVNDFRMRMRYLAEESLLKRAQSTRLERLKYHCPPRLADNPTVPLTLTSHLNNNCFILVTKVANTEVNS